Protein AF-A0AAE1HGV7-F1 (afdb_monomer_lite)

Organism: NCBI:txid407009

Secondary structure (DSSP, 8-state):
---------------------------------------EEETTEEE-TT-EEEE-TTS--EEEEEEETTEEEEEEPPP-PPPTTEEEEPPPTTSPTTTTS-EEEE------TT----------PPPP-----------------------SS-------------------------PPPPP-

Sequence (184 aa):
MLVVVGALLAVGLAVNCASAAQIPAGSEKPQEPQEQPRGCTFRGQLYAAGERWATGPPNKCAKYICEGDDQIAALTCPWFVPAPGCRAIPGDENAVYPGCCPMRKCREPVPLQGHGQGLAAEASTAAPDAAPAARAAPVIRVTISDTTTDATTDTTTTTTTTNVGEDEDSSETVFTSTMTPPPI

InterPro domains:
  IPR029277 Single domain Von Willebrand factor type C domain [PF15430] (40-106)
  IPR029277 Single domain Von Willebrand factor type C domain [SM01318] (40-106)

Radius of gyration: 31.77 Å; chains: 1; bounding box: 75×68×90 Å

Foldseek 3Di:
DDDDDDDDDDDDDDPPPDDPDDDPPDPPDPPPPPPPFAFAQDPNDTGGAQDKDWDAPPDAQWIWHTNGPNWIWIGHADDDDADPQKDWDAADRPDTPPRRHIDIDHDDPPPPPDPDPDDDDDDDPDDDDDDPPPPDDDGDTDDDDDDDDDPDDDDDDDDDDDDDDDDDDDDDDDDDDDDDDDDD

Structure (mmCIF, N/CA/C/O backbone):
data_AF-A0AAE1HGV7-F1
#
_entry.id   AF-A0AAE1HGV7-F1
#
loop_
_atom_site.group_PDB
_atom_site.id
_atom_site.type_symbol
_atom_site.label_atom_id
_atom_site.label_alt_id
_atom_site.label_comp_id
_atom_site.label_asym_id
_atom_site.label_entity_id
_atom_site.label_seq_id
_atom_site.pdbx_PDB_ins_code
_atom_site.Cartn_x
_atom_site.Cartn_y
_atom_site.Cartn_z
_atom_site.occupancy
_atom_site.B_iso_or_equiv
_atom_site.auth_seq_id
_atom_site.auth_comp_id
_atom_site.auth_asym_id
_atom_site.auth_atom_id
_atom_site.pdbx_PDB_model_num
ATOM 1 N N . MET A 1 1 ? 14.077 37.529 26.495 1.00 51.56 1 MET A N 1
ATOM 2 C CA . MET A 1 1 ? 12.953 38.401 26.887 1.00 51.56 1 MET A CA 1
ATOM 3 C C . MET A 1 1 ? 12.122 37.646 27.900 1.00 51.56 1 MET A C 1
ATOM 5 O O . MET A 1 1 ? 11.599 36.589 27.586 1.00 51.56 1 MET A O 1
ATOM 9 N N . LEU A 1 2 ? 12.147 38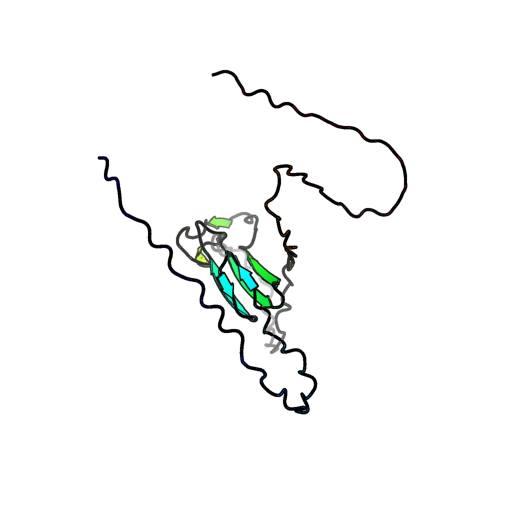.148 29.127 1.00 52.44 2 LEU A N 1
ATOM 10 C CA . LEU A 1 2 ? 11.513 37.607 30.319 1.00 52.44 2 LEU A CA 1
ATOM 11 C C . LEU A 1 2 ? 10.133 38.273 30.434 1.00 52.44 2 LEU A C 1
ATOM 13 O O . LEU A 1 2 ? 10.079 39.501 30.456 1.00 52.44 2 LEU A O 1
ATOM 17 N N . VAL A 1 3 ? 9.045 37.507 30.506 1.00 56.06 3 VAL A N 1
ATOM 18 C CA . VAL A 1 3 ? 7.760 38.013 31.012 1.00 56.06 3 VAL A CA 1
ATOM 19 C C . VAL A 1 3 ? 7.266 37.020 32.051 1.00 56.06 3 VAL A C 1
ATOM 21 O O . VAL A 1 3 ? 7.053 35.844 31.772 1.00 56.06 3 VAL A O 1
ATOM 24 N N . VAL A 1 4 ? 7.199 37.522 33.275 1.00 53.47 4 VAL A N 1
ATOM 25 C CA . VAL A 1 4 ? 6.834 36.846 34.514 1.00 53.47 4 VAL A CA 1
ATOM 26 C C . VAL A 1 4 ? 5.398 37.265 34.867 1.00 53.47 4 VAL A C 1
ATOM 28 O O . VAL A 1 4 ? 4.985 38.368 34.522 1.00 53.47 4 VAL A O 1
ATOM 31 N N . VAL A 1 5 ? 4.737 36.438 35.683 1.00 49.12 5 VAL A N 1
ATOM 32 C CA . VAL A 1 5 ? 3.651 36.772 36.631 1.00 49.12 5 VAL A CA 1
ATOM 33 C C . VAL A 1 5 ? 2.214 36.683 36.102 1.00 49.12 5 VAL A C 1
ATOM 35 O O . VAL A 1 5 ? 1.823 37.390 35.182 1.00 49.12 5 VAL A O 1
ATOM 38 N N . GLY A 1 6 ? 1.388 35.917 36.828 1.00 47.00 6 GLY A N 1
ATOM 39 C CA . GLY A 1 6 ? -0.050 36.183 36.956 1.00 47.00 6 GLY A CA 1
ATOM 40 C C . GLY A 1 6 ? -0.883 34.934 37.239 1.00 47.00 6 GLY A C 1
ATOM 41 O O . GLY A 1 6 ? -1.388 34.327 36.311 1.00 47.00 6 GLY A O 1
ATOM 42 N N . ALA A 1 7 ? -0.925 34.470 38.492 1.00 55.97 7 ALA A N 1
ATOM 43 C CA . ALA A 1 7 ? -2.105 34.581 39.375 1.00 55.97 7 ALA A CA 1
ATOM 44 C C . ALA A 1 7 ? -3.134 33.435 39.178 1.00 55.97 7 ALA A C 1
ATOM 46 O O . ALA A 1 7 ? -3.842 33.385 38.184 1.00 55.97 7 ALA A O 1
ATOM 47 N N . LEU A 1 8 ? -3.124 32.381 40.007 1.00 57.44 8 LEU A N 1
ATOM 48 C CA . LEU A 1 8 ? -3.878 32.265 41.274 1.00 57.44 8 LEU A CA 1
ATOM 49 C C . LEU A 1 8 ? -5.371 32.610 41.124 1.00 57.44 8 LEU A C 1
ATOM 51 O O . LEU A 1 8 ? -5.733 33.779 41.184 1.00 57.44 8 LEU A O 1
ATOM 55 N N . LEU A 1 9 ? -6.226 31.584 41.031 1.00 55.31 9 LEU A N 1
ATOM 56 C CA . LEU A 1 9 ? -7.583 31.609 41.590 1.00 55.31 9 LEU A CA 1
ATOM 57 C C . LEU A 1 9 ? -8.072 30.180 41.857 1.00 55.31 9 LEU A C 1
ATOM 59 O O . LEU A 1 9 ? -8.518 29.452 40.976 1.00 55.31 9 LEU A O 1
ATOM 63 N N . ALA A 1 10 ? -7.939 29.801 43.125 1.00 61.47 10 ALA A N 1
ATOM 64 C CA . ALA A 1 10 ? -8.593 28.672 43.754 1.00 61.47 10 ALA A CA 1
ATOM 65 C C . ALA A 1 10 ? -9.961 29.131 44.275 1.00 61.47 10 ALA A C 1
ATOM 67 O O . ALA A 1 10 ? -9.988 29.876 45.245 1.00 61.47 10 ALA A O 1
ATOM 68 N N . VAL A 1 11 ? -11.068 28.706 43.661 1.00 53.94 11 VAL A N 1
ATOM 69 C CA . VAL A 1 11 ? -12.447 28.739 44.203 1.00 53.94 11 VAL A CA 1
ATOM 70 C C . VAL A 1 11 ? -13.262 27.775 43.321 1.00 53.94 11 VAL A C 1
ATOM 72 O O . VAL A 1 11 ? -13.203 27.896 42.108 1.00 53.94 11 VAL A O 1
ATOM 75 N N . GLY A 1 12 ? -14.025 26.788 43.774 1.00 50.47 12 GLY A N 1
ATOM 76 C CA . GLY A 1 12 ? -14.363 26.329 45.105 1.00 50.47 12 GLY A CA 1
ATOM 77 C C . GLY A 1 12 ? -15.153 25.022 44.970 1.00 50.47 12 GLY A C 1
ATOM 78 O O . GLY A 1 12 ? -15.853 24.791 43.983 1.00 50.47 12 GLY A O 1
ATOM 79 N N . LEU A 1 13 ? -15.004 24.158 45.970 1.00 56.19 13 LEU A N 1
ATOM 80 C CA . LEU A 1 13 ? -15.830 22.978 46.179 1.00 56.19 13 LEU A CA 1
ATOM 81 C C . LEU A 1 13 ? -17.279 23.404 46.451 1.00 56.19 13 LEU A C 1
ATOM 83 O O . LEU A 1 13 ? -17.560 24.011 47.481 1.00 56.19 13 LEU A O 1
ATOM 87 N N . ALA A 1 14 ? -18.200 23.016 45.575 1.00 49.94 14 ALA A N 1
ATOM 88 C CA . ALA A 1 14 ? -19.611 22.885 45.914 1.00 49.94 14 ALA A CA 1
ATOM 89 C C . ALA A 1 14 ? -20.054 21.471 45.531 1.00 49.94 14 ALA A C 1
ATOM 91 O O . ALA A 1 14 ? -20.612 21.219 44.465 1.00 49.94 14 ALA A O 1
ATOM 92 N N . VAL A 1 15 ? -19.735 20.530 46.420 1.00 51.69 15 VAL A N 1
ATOM 93 C CA . VAL A 1 15 ? -20.293 19.178 46.429 1.00 51.69 15 VAL A CA 1
ATOM 94 C C . VAL A 1 15 ? -21.768 19.314 46.799 1.00 51.69 15 VAL A C 1
ATOM 96 O O . VAL A 1 15 ? -22.118 19.409 47.973 1.00 51.69 15 VAL A O 1
ATOM 99 N N . ASN A 1 16 ? -22.636 19.382 45.791 1.00 53.00 16 ASN A N 1
ATOM 100 C CA . ASN A 1 16 ? -24.081 19.392 45.987 1.00 53.00 16 ASN A CA 1
ATOM 101 C C . ASN A 1 16 ? -24.583 17.939 46.027 1.00 53.00 16 ASN A C 1
ATOM 103 O O . ASN A 1 16 ? -25.077 17.394 45.042 1.00 53.00 16 ASN A O 1
ATOM 107 N N . CYS A 1 17 ? -24.388 17.286 47.174 1.00 53.44 17 CYS A N 1
ATOM 108 C CA . CYS A 1 17 ? -24.962 15.977 47.478 1.00 53.44 17 CYS A CA 1
ATOM 109 C C . CYS A 1 17 ? -26.399 16.149 47.983 1.00 53.44 17 CYS A C 1
ATOM 111 O O . CYS A 1 17 ? -26.599 16.293 49.183 1.00 53.44 17 CYS A O 1
ATOM 113 N N . ALA A 1 18 ? -27.393 16.118 47.095 1.00 53.28 18 ALA A N 1
ATOM 114 C CA . ALA A 1 18 ? -28.773 15.775 47.457 1.00 53.28 18 ALA A CA 1
ATOM 115 C C . ALA A 1 18 ? -29.634 15.602 46.202 1.00 53.28 18 ALA A C 1
ATOM 117 O O . ALA A 1 18 ? -30.328 16.515 45.761 1.00 53.28 18 ALA A O 1
ATOM 118 N N . SER A 1 19 ? -29.626 14.409 45.622 1.00 55.09 19 SER A N 1
ATOM 119 C CA . SER A 1 19 ? -30.747 13.950 44.803 1.00 55.09 19 SER A CA 1
ATOM 120 C C . SER A 1 19 ? -30.870 12.448 44.981 1.00 55.09 19 SER A C 1
ATOM 122 O O . SER A 1 19 ? -30.287 11.658 44.247 1.00 55.09 19 SER A O 1
ATOM 124 N N . ALA A 1 20 ? -31.625 12.067 46.012 1.00 55.06 20 ALA A N 1
ATOM 125 C CA . ALA A 1 20 ? -32.224 10.747 46.122 1.00 55.06 20 ALA A CA 1
ATOM 126 C C . ALA A 1 20 ? -33.301 10.633 45.031 1.00 55.06 20 ALA A C 1
ATOM 128 O O . ALA A 1 20 ? -34.490 10.827 45.278 1.00 55.06 20 ALA A O 1
ATOM 129 N N . ALA A 1 21 ? -32.861 10.414 43.793 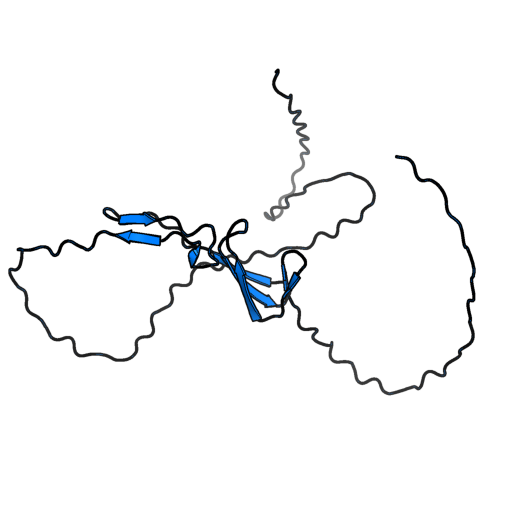1.00 57.00 21 ALA A N 1
ATOM 130 C CA . ALA A 1 21 ? -33.743 10.100 42.687 1.00 57.00 21 ALA A CA 1
ATOM 131 C C . ALA A 1 21 ? -34.172 8.638 42.831 1.00 57.00 21 ALA A C 1
ATOM 133 O O . ALA A 1 21 ? -33.355 7.719 42.850 1.00 57.00 21 ALA A O 1
ATOM 134 N N . GLN A 1 22 ? -35.477 8.457 42.990 1.00 56.78 22 GLN A N 1
ATOM 135 C CA . GLN A 1 22 ? -36.160 7.174 42.963 1.00 56.78 22 GLN A CA 1
ATOM 136 C C . GLN A 1 22 ? -35.778 6.453 41.668 1.00 56.78 22 GLN A C 1
ATOM 138 O O . GLN A 1 22 ? -36.028 6.978 40.588 1.00 56.78 22 GLN A O 1
ATOM 143 N N . ILE A 1 23 ? -35.154 5.280 41.780 1.00 55.81 23 ILE A N 1
ATOM 144 C CA . ILE A 1 23 ? -34.863 4.414 40.637 1.00 55.81 23 ILE A CA 1
ATOM 145 C C . ILE A 1 23 ? -36.206 3.793 40.234 1.00 55.81 23 ILE A C 1
ATOM 147 O O . ILE A 1 23 ? -36.733 2.978 40.999 1.00 55.81 23 ILE A O 1
ATOM 151 N N . PRO A 1 24 ? -36.825 4.180 39.102 1.00 62.38 24 PRO A N 1
ATOM 152 C CA . PRO A 1 24 ? -37.975 3.443 38.616 1.00 62.38 24 PRO A CA 1
ATOM 153 C C . PRO A 1 24 ? -37.489 2.032 38.290 1.00 62.38 24 PRO A C 1
ATOM 155 O O . PRO A 1 24 ? -36.528 1.862 37.543 1.00 62.38 24 PRO A O 1
ATOM 158 N N . ALA A 1 25 ? -38.149 1.023 38.859 1.00 63.78 25 ALA A N 1
ATOM 159 C CA . ALA A 1 25 ? -38.014 -0.372 38.455 1.00 63.78 25 ALA A CA 1
ATOM 160 C C . ALA A 1 25 ? -38.599 -0.524 37.039 1.00 63.78 25 ALA A C 1
ATOM 162 O O . ALA A 1 25 ? -39.700 -1.031 36.835 1.00 63.78 25 ALA A O 1
ATOM 163 N N . GLY A 1 26 ? -37.902 0.053 36.064 1.00 58.12 26 GLY A N 1
ATOM 164 C CA . GLY A 1 26 ? -38.194 -0.053 34.653 1.00 58.12 26 GLY A CA 1
ATOM 165 C C . GLY A 1 26 ? -37.566 -1.335 34.147 1.00 58.12 26 GLY A C 1
ATOM 166 O O . GLY A 1 26 ? -36.381 -1.566 34.342 1.00 58.12 26 GLY A O 1
ATOM 167 N N . SER A 1 27 ? -38.386 -2.166 33.519 1.00 60.62 27 SER A N 1
ATOM 168 C CA . SER A 1 27 ? -37.989 -3.366 32.796 1.00 60.62 27 SER A CA 1
ATOM 169 C C . SER A 1 27 ? -36.961 -3.023 31.712 1.00 60.62 27 SER A C 1
ATOM 171 O O . SER A 1 27 ? -37.321 -2.782 30.559 1.00 60.62 27 SER A O 1
ATOM 173 N N . GLU A 1 28 ? -35.682 -2.967 32.074 1.00 59.50 28 GLU A N 1
ATOM 174 C CA . GLU A 1 28 ? -34.588 -2.894 31.116 1.00 59.50 28 GLU A CA 1
ATOM 175 C C . GLU A 1 28 ? -34.555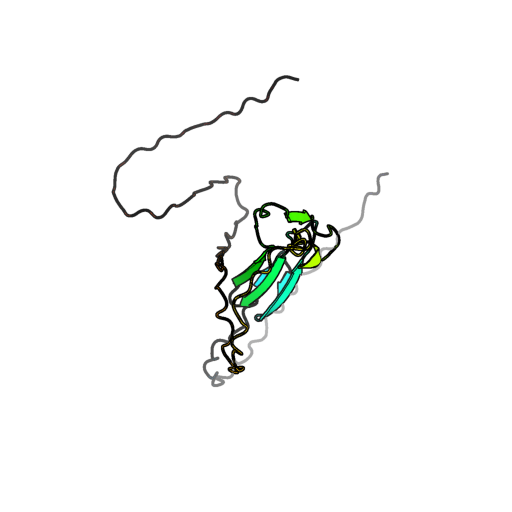 -4.230 30.378 1.00 59.50 28 GLU A C 1
ATOM 177 O O . GLU A 1 28 ? -34.116 -5.261 30.889 1.00 59.50 28 GLU A O 1
ATOM 182 N N . LYS A 1 29 ? -35.118 -4.223 29.165 1.00 66.94 29 LYS A N 1
ATOM 183 C CA . LYS A 1 29 ? -34.900 -5.277 28.176 1.00 66.94 29 LYS A CA 1
ATOM 184 C C . LYS A 1 29 ? -33.386 -5.522 28.134 1.00 66.94 29 LYS A C 1
ATOM 186 O O . LYS A 1 29 ? -32.673 -4.523 28.018 1.00 66.94 29 LYS A O 1
ATOM 191 N N . PRO A 1 30 ? -32.900 -6.778 28.221 1.00 73.56 30 PRO A N 1
ATOM 192 C CA . PRO A 1 30 ? -31.484 -7.079 28.059 1.00 73.56 30 PRO A CA 1
ATOM 193 C C . PRO A 1 30 ? -30.984 -6.315 26.842 1.00 73.56 30 PRO A C 1
ATOM 195 O O . PRO A 1 30 ? -31.489 -6.525 25.737 1.00 73.56 30 PRO A O 1
ATOM 198 N N . GLN A 1 31 ? -30.109 -5.336 27.069 1.00 56.00 31 GLN A N 1
ATOM 199 C CA . GLN A 1 31 ? -29.471 -4.627 25.980 1.00 56.00 31 GLN A CA 1
ATOM 200 C C . GLN A 1 31 ? -28.687 -5.697 25.233 1.00 56.00 31 GLN A C 1
ATOM 202 O O . GLN A 1 31 ? -27.693 -6.211 25.745 1.00 56.00 31 GLN A O 1
ATOM 207 N N . GLU A 1 32 ? -29.199 -6.085 24.063 1.00 67.12 32 GLU A N 1
ATOM 208 C CA . GLU A 1 32 ? -28.418 -6.787 23.056 1.00 67.12 32 GLU A CA 1
ATOM 209 C C . GLU A 1 32 ? -27.110 -5.999 22.967 1.00 67.12 32 GLU A C 1
ATOM 211 O O . GLU A 1 32 ? -27.200 -4.778 22.771 1.00 67.12 32 GLU A O 1
ATOM 216 N N . PRO A 1 33 ? -25.952 -6.616 23.291 1.00 72.31 33 PRO A N 1
ATOM 217 C CA . PRO A 1 33 ? -24.683 -5.914 23.385 1.00 72.31 33 PRO A CA 1
ATOM 218 C C . PRO A 1 33 ? -24.575 -5.032 22.159 1.00 72.31 33 PRO A C 1
ATOM 220 O O . PRO A 1 33 ? -24.563 -5.555 21.050 1.00 72.31 33 PRO A O 1
ATOM 223 N N . GLN A 1 34 ? -24.647 -3.712 22.359 1.00 56.25 34 GLN A N 1
ATOM 224 C CA . GLN A 1 34 ? -24.615 -2.764 21.258 1.00 56.25 34 GLN A CA 1
ATOM 225 C C . GLN A 1 34 ? -23.327 -3.077 20.518 1.00 56.25 34 GLN A C 1
ATOM 227 O O . GLN A 1 34 ? -22.240 -2.850 21.055 1.00 56.25 34 GLN A O 1
ATOM 232 N N . GLU A 1 35 ? -23.475 -3.702 19.353 1.00 65.00 35 GLU A N 1
ATOM 233 C CA . GLU A 1 35 ? -22.406 -4.088 18.453 1.00 65.00 35 GLU A CA 1
ATOM 234 C C . GLU A 1 35 ? -21.846 -2.771 17.933 1.00 65.00 35 GLU A C 1
ATOM 236 O O . GLU A 1 35 ? -22.231 -2.270 16.880 1.00 65.00 35 GLU A O 1
ATOM 241 N N . GLN A 1 36 ? -21.050 -2.105 18.775 1.00 62.81 36 GLN A N 1
ATOM 242 C CA . GLN A 1 36 ? -20.346 -0.896 18.405 1.00 62.81 36 GLN A CA 1
ATOM 243 C C . GLN A 1 36 ? -19.556 -1.298 17.170 1.00 62.81 36 GLN A C 1
ATOM 245 O O . GLN A 1 36 ? -18.763 -2.236 17.275 1.00 62.81 36 GLN A O 1
ATOM 250 N N . PRO A 1 37 ? -19.815 -0.685 16.003 1.00 62.16 37 PRO A N 1
ATOM 251 C CA . PRO A 1 37 ? -19.128 -1.060 14.784 1.00 62.16 37 PRO A CA 1
ATOM 252 C C . PRO A 1 37 ? -17.644 -0.837 15.039 1.00 62.16 37 PRO A C 1
ATOM 254 O O . PRO A 1 37 ? -17.185 0.299 15.168 1.00 62.16 37 PRO A O 1
ATOM 257 N N . ARG A 1 38 ? -16.918 -1.940 15.216 1.00 86.12 38 ARG A N 1
ATOM 258 C CA . ARG A 1 38 ? -15.510 -1.914 15.587 1.00 86.12 38 ARG A CA 1
ATOM 259 C C . ARG A 1 38 ? -14.759 -1.385 14.379 1.00 86.12 38 ARG A C 1
ATOM 261 O O . ARG A 1 38 ? -14.675 -2.062 13.360 1.00 86.12 38 ARG A O 1
ATOM 268 N N . GLY A 1 39 ? -14.336 -0.128 14.462 1.00 93.81 39 GLY A N 1
ATOM 269 C CA . GLY A 1 39 ? -13.504 0.500 13.446 1.00 93.81 39 GLY A CA 1
ATOM 270 C C . GLY A 1 39 ? -12.083 -0.053 13.474 1.00 93.81 39 GLY A C 1
ATOM 271 O O . GLY A 1 39 ? -11.793 -1.040 14.145 1.00 93.81 39 GLY A O 1
ATOM 272 N N . CYS A 1 40 ? -11.196 0.607 12.741 1.00 96.38 40 CYS A N 1
ATOM 273 C CA . CYS A 1 40 ? -9.768 0.343 12.799 1.00 96.38 40 CYS A CA 1
ATOM 274 C C . CYS A 1 40 ? -9.026 1.631 13.113 1.00 96.38 40 CYS A C 1
ATOM 276 O O . CYS A 1 40 ? -9.258 2.657 12.466 1.00 96.38 40 CYS A O 1
ATOM 278 N N . THR A 1 41 ? -8.091 1.572 14.054 1.00 95.94 41 THR A N 1
ATOM 279 C CA . THR A 1 41 ? -7.218 2.711 14.346 1.00 95.94 41 THR A CA 1
ATOM 280 C C . THR A 1 41 ? -5.940 2.629 13.514 1.00 95.94 41 THR A C 1
ATOM 282 O O . THR A 1 41 ? -5.104 1.750 13.706 1.00 95.94 41 THR A O 1
ATOM 285 N N . PHE A 1 42 ? -5.739 3.572 12.592 1.00 95.25 42 PHE A N 1
ATOM 286 C CA . PHE A 1 42 ? -4.512 3.675 11.800 1.00 95.25 42 PHE A CA 1
ATOM 287 C C . PHE A 1 42 ? -3.875 5.047 11.995 1.00 95.25 42 PHE A C 1
ATOM 289 O O . PHE A 1 42 ? -4.425 6.074 11.601 1.00 95.25 42 PHE A O 1
ATOM 296 N N . ARG A 1 43 ? -2.684 5.070 12.611 1.00 93.31 43 ARG A N 1
ATOM 297 C CA . ARG A 1 43 ? -1.919 6.301 12.899 1.00 93.31 43 ARG A CA 1
ATOM 298 C C . ARG A 1 43 ? -2.717 7.357 13.680 1.00 93.31 43 ARG A C 1
ATOM 300 O O . ARG A 1 43 ? -2.621 8.548 13.397 1.00 93.31 43 ARG A O 1
ATOM 307 N N . GLY A 1 44 ? -3.511 6.908 14.650 1.00 94.00 44 GLY A N 1
ATOM 308 C CA . GLY A 1 44 ? -4.348 7.778 15.480 1.00 94.00 44 GLY A CA 1
ATOM 309 C C . GLY A 1 44 ? -5.615 8.297 14.792 1.00 94.00 44 GLY A C 1
ATOM 310 O O . GLY A 1 44 ? -6.336 9.082 15.398 1.00 94.00 44 GLY A O 1
ATOM 311 N N . GLN A 1 45 ? -5.903 7.875 13.555 1.00 96.06 45 GLN A N 1
ATOM 312 C CA . GLN A 1 45 ? -7.191 8.114 12.903 1.00 96.06 45 GLN A CA 1
ATOM 313 C C . GLN A 1 45 ? -8.052 6.854 12.974 1.00 96.06 45 GLN A C 1
ATOM 315 O O . GLN A 1 45 ? -7.560 5.751 12.736 1.00 96.06 45 GLN A O 1
ATOM 320 N N . LEU A 1 46 ? -9.329 7.037 13.307 1.00 95.38 46 LEU A N 1
ATOM 321 C CA . LEU A 1 46 ? -10.321 5.970 13.343 1.00 95.38 46 LEU A CA 1
ATOM 322 C C . LEU A 1 46 ? -11.000 5.865 11.975 1.00 95.38 46 LEU A C 1
ATOM 324 O O . LEU A 1 46 ? -11.577 6.841 11.498 1.00 95.38 46 LEU A O 1
ATOM 328 N N . TYR A 1 47 ? -10.940 4.679 11.381 1.00 96.38 47 TYR A N 1
ATOM 329 C CA . TYR A 1 47 ? -11.589 4.334 10.119 1.00 96.38 47 TYR A CA 1
ATOM 330 C C . TYR A 1 47 ? -12.774 3.410 10.386 1.00 96.38 47 TYR A C 1
ATOM 332 O O . TYR A 1 47 ? -12.697 2.530 11.248 1.00 96.38 47 TYR A O 1
ATOM 340 N N . ALA A 1 48 ? -13.868 3.587 9.651 1.00 96.19 48 ALA A N 1
ATOM 341 C CA . ALA A 1 48 ? -15.029 2.712 9.777 1.00 96.19 48 ALA A CA 1
ATOM 342 C C . ALA A 1 48 ? -14.755 1.329 9.159 1.00 96.19 48 ALA A C 1
ATOM 344 O O . ALA A 1 48 ? -14.002 1.203 8.191 1.00 96.19 48 ALA A O 1
ATOM 345 N N . ALA A 1 49 ? -15.408 0.283 9.673 1.00 95.75 49 ALA A N 1
ATOM 346 C CA . ALA A 1 49 ? -15.366 -1.038 9.049 1.00 95.75 49 ALA A CA 1
ATOM 347 C C . ALA A 1 49 ? -15.843 -0.960 7.584 1.00 95.75 49 ALA A C 1
ATOM 349 O O . ALA A 1 49 ? -16.886 -0.382 7.274 1.00 95.75 49 ALA A O 1
ATOM 350 N N . GLY A 1 50 ? -15.052 -1.519 6.671 1.00 95.19 50 GLY A N 1
ATOM 351 C CA . GLY A 1 50 ? -15.242 -1.451 5.221 1.00 95.19 50 GLY A CA 1
ATOM 352 C C . GLY A 1 50 ? -14.623 -0.224 4.538 1.00 95.19 50 GLY A C 1
ATOM 353 O O . GLY A 1 50 ? -14.563 -0.193 3.303 1.00 95.19 50 GLY A O 1
ATOM 354 N N . GLU A 1 51 ? -14.139 0.768 5.291 1.00 97.50 51 GLU A N 1
ATOM 355 C CA . GLU A 1 51 ? -13.514 1.967 4.734 1.00 97.50 51 GLU A CA 1
ATOM 356 C C . GLU A 1 51 ? -12.187 1.643 4.035 1.00 97.50 51 GLU A C 1
ATOM 358 O O . GLU A 1 51 ? -11.440 0.745 4.435 1.00 97.50 51 GLU A O 1
ATOM 363 N N . ARG A 1 52 ? -11.900 2.367 2.946 1.00 98.00 52 ARG A N 1
ATOM 364 C CA . ARG A 1 52 ? -10.731 2.144 2.089 1.00 98.00 52 ARG A CA 1
ATOM 365 C C . ARG A 1 52 ? -9.982 3.446 1.876 1.00 98.00 52 ARG A C 1
ATOM 367 O O . ARG A 1 52 ? -10.580 4.427 1.444 1.00 98.00 52 ARG A O 1
ATOM 374 N N . TRP A 1 53 ? -8.668 3.423 2.060 1.00 97.94 53 TRP A N 1
ATOM 375 C CA . TRP A 1 53 ? -7.810 4.580 1.810 1.00 97.94 53 TRP A CA 1
ATOM 376 C C . TRP A 1 53 ? -6.525 4.171 1.092 1.00 97.94 53 TRP A C 1
ATOM 378 O O . TRP A 1 53 ? -6.136 3.005 1.078 1.00 97.94 53 TRP A O 1
ATOM 388 N N . ALA A 1 54 ? -5.876 5.129 0.437 1.00 97.88 54 ALA A N 1
ATOM 389 C CA . ALA A 1 54 ? -4.620 4.922 -0.271 1.00 97.88 54 ALA A CA 1
ATOM 390 C C . ALA A 1 54 ? -3.577 5.914 0.234 1.00 97.88 54 ALA A C 1
ATOM 392 O O . ALA A 1 54 ? -3.888 7.072 0.508 1.00 97.88 54 ALA A O 1
ATOM 393 N N . THR A 1 55 ? -2.336 5.459 0.338 1.00 97.50 55 THR A N 1
ATOM 394 C CA . THR A 1 55 ? -1.204 6.278 0.766 1.00 97.50 55 THR A CA 1
ATOM 395 C C . THR A 1 55 ? -0.115 6.278 -0.300 1.00 97.50 55 THR A C 1
ATOM 397 O O . THR A 1 55 ? 0.021 5.332 -1.080 1.00 97.50 55 THR A O 1
ATOM 400 N N . GLY A 1 56 ? 0.655 7.363 -0.333 1.00 95.62 56 GLY A N 1
ATOM 401 C CA . GLY A 1 56 ? 1.876 7.513 -1.121 1.00 95.62 56 GLY A CA 1
ATOM 402 C C . GLY A 1 56 ? 3.042 7.984 -0.244 1.00 95.62 56 GLY A C 1
ATOM 403 O O . GLY A 1 56 ? 2.860 8.139 0.972 1.00 95.62 56 GLY A O 1
ATOM 404 N N . PRO A 1 57 ? 4.229 8.209 -0.825 1.00 94.25 57 PRO A N 1
ATOM 405 C CA . PRO A 1 57 ? 5.383 8.731 -0.097 1.00 94.25 57 PRO A CA 1
ATOM 406 C C . PRO A 1 57 ? 5.080 10.093 0.563 1.00 94.25 57 PRO A C 1
ATOM 408 O O . PRO A 1 57 ? 4.225 10.833 0.078 1.00 94.25 57 PRO A O 1
ATOM 411 N N . PRO A 1 58 ? 5.699 10.420 1.716 1.00 91.25 58 PRO A N 1
ATOM 412 C CA . PRO A 1 58 ? 6.751 9.678 2.427 1.00 91.25 58 PRO A CA 1
ATOM 413 C C . PRO A 1 58 ? 6.252 8.428 3.175 1.00 91.25 58 PRO A C 1
ATOM 415 O O . PRO A 1 58 ? 7.030 7.727 3.820 1.00 91.25 58 PRO A O 1
ATOM 418 N N . ASN A 1 59 ? 4.954 8.131 3.115 1.00 91.62 59 ASN A N 1
ATOM 419 C CA . ASN A 1 59 ? 4.392 6.928 3.717 1.00 91.62 59 ASN A CA 1
ATOM 420 C C . ASN A 1 59 ? 4.576 5.710 2.799 1.00 91.62 59 ASN A C 1
ATOM 422 O O . ASN A 1 59 ? 5.008 5.816 1.652 1.00 91.62 59 ASN A O 1
ATOM 426 N N . LYS A 1 60 ? 4.244 4.516 3.301 1.00 93.69 60 LYS A N 1
ATOM 427 C CA . LYS A 1 60 ? 4.271 3.300 2.477 1.00 93.69 60 LYS A CA 1
ATOM 428 C C . LYS A 1 60 ? 3.273 3.453 1.320 1.00 93.69 60 LYS A C 1
ATOM 430 O O . LYS A 1 60 ? 2.127 3.822 1.555 1.00 93.69 60 LYS A O 1
ATOM 435 N N . CYS A 1 61 ? 3.695 3.163 0.089 1.00 97.50 61 CYS A N 1
ATOM 436 C CA . CYS A 1 61 ? 2.805 3.138 -1.072 1.00 97.50 61 CYS A CA 1
ATOM 437 C C . CYS A 1 61 ? 1.910 1.890 -1.007 1.00 97.50 61 CYS A C 1
ATOM 439 O O . CYS A 1 61 ? 2.358 0.777 -1.301 1.00 97.50 61 CYS A O 1
ATOM 441 N N . ALA A 1 62 ? 0.670 2.061 -0.555 1.00 97.81 62 ALA A N 1
ATOM 442 C CA . ALA A 1 62 ? -0.261 0.964 -0.327 1.00 97.81 62 ALA A CA 1
ATOM 443 C C . ALA A 1 62 ? -1.716 1.440 -0.381 1.00 97.81 62 ALA A C 1
ATOM 445 O O . ALA A 1 62 ? -2.015 2.627 -0.224 1.00 97.81 62 ALA A O 1
ATOM 446 N N . LYS A 1 63 ? -2.623 0.487 -0.575 1.00 98.12 63 LYS A N 1
ATOM 447 C CA . LYS A 1 63 ? -4.060 0.659 -0.375 1.00 98.12 63 LYS A CA 1
ATOM 448 C C . LYS A 1 63 ? -4.490 -0.151 0.836 1.00 98.12 63 LYS A C 1
ATOM 450 O O . LYS A 1 63 ? -4.219 -1.344 0.895 1.00 98.12 63 LYS A O 1
ATOM 455 N N . TYR A 1 64 ? -5.174 0.485 1.765 1.00 98.00 64 TYR A N 1
ATOM 456 C CA . TYR A 1 64 ? -5.644 -0.119 2.998 1.00 98.00 64 TYR A CA 1
ATOM 457 C C . TYR A 1 64 ? -7.161 -0.288 2.985 1.00 98.00 64 TYR A C 1
ATOM 459 O O . TYR A 1 64 ? -7.879 0.448 2.296 1.00 98.00 64 TYR A O 1
ATOM 467 N N . ILE A 1 65 ? -7.630 -1.280 3.733 1.00 98.00 65 ILE A N 1
ATOM 468 C CA . ILE A 1 65 ? -9.040 -1.575 3.967 1.00 98.00 65 ILE A CA 1
ATOM 469 C C . ILE A 1 65 ? -9.185 -1.907 5.452 1.00 98.00 65 ILE A C 1
ATOM 471 O O . ILE A 1 65 ? -8.471 -2.778 5.947 1.00 98.00 65 ILE A O 1
ATOM 475 N N . CYS A 1 66 ? -10.090 -1.228 6.152 1.00 97.81 66 CYS A N 1
ATOM 476 C CA . CYS A 1 66 ? -10.483 -1.632 7.498 1.00 97.81 66 CYS A CA 1
ATOM 477 C C . CYS A 1 66 ? -11.476 -2.793 7.379 1.00 97.81 66 CYS A C 1
ATOM 479 O O . CYS A 1 66 ? -12.544 -2.623 6.794 1.00 97.81 66 CYS A O 1
ATOM 481 N N . GLU A 1 67 ? -11.133 -3.976 7.879 1.00 96.12 67 GLU A N 1
ATOM 482 C CA . GLU A 1 67 ? -12.026 -5.147 7.865 1.00 96.12 67 GLU A CA 1
ATOM 483 C C . GLU A 1 67 ? -12.973 -5.170 9.079 1.00 96.12 67 GLU A C 1
ATOM 485 O O . GLU A 1 67 ? -13.914 -5.958 9.099 1.00 96.12 67 GLU A O 1
ATOM 490 N N . GLY A 1 68 ? -12.772 -4.256 10.034 1.00 92.94 68 GLY A N 1
ATOM 491 C CA . GLY A 1 68 ? -13.430 -4.242 11.339 1.00 92.94 68 GLY A CA 1
ATOM 492 C C . GLY A 1 68 ? -12.577 -4.935 12.401 1.00 92.94 68 GLY A C 1
ATOM 493 O O . GLY A 1 68 ? -11.522 -5.475 12.078 1.00 92.94 68 GLY A O 1
ATOM 494 N N . ASP A 1 69 ? -13.001 -4.897 13.665 1.00 90.56 69 ASP A N 1
ATOM 495 C CA . ASP A 1 69 ? -12.289 -5.557 14.779 1.00 90.56 69 ASP A CA 1
ATOM 496 C C . ASP A 1 69 ? -10.796 -5.175 14.865 1.00 90.56 69 ASP A C 1
ATOM 498 O O . ASP A 1 69 ? -9.941 -6.028 15.112 1.00 90.56 69 ASP A O 1
ATOM 502 N N . ASP A 1 70 ? -10.472 -3.907 14.580 1.00 92.81 70 ASP A N 1
ATOM 503 C CA . ASP A 1 70 ? -9.098 -3.393 14.489 1.00 92.81 70 ASP A CA 1
ATOM 504 C C . ASP A 1 70 ? -8.191 -4.128 13.471 1.00 92.81 70 ASP A C 1
ATOM 506 O O . ASP A 1 70 ? -6.967 -3.976 13.469 1.00 92.81 70 ASP A O 1
ATOM 510 N N . GLN A 1 71 ? -8.775 -4.882 12.534 1.00 95.38 71 GLN A N 1
ATOM 511 C CA . GLN A 1 71 ? -8.062 -5.563 11.453 1.00 95.38 71 GLN A CA 1
ATOM 512 C C . GLN A 1 71 ? -7.921 -4.661 10.227 1.00 95.38 71 GLN A C 1
ATOM 514 O O . GLN A 1 71 ? -8.900 -4.228 9.615 1.00 95.38 71 GLN A O 1
ATOM 519 N N . ILE A 1 72 ? -6.678 -4.427 9.809 1.00 97.31 72 ILE A N 1
ATOM 520 C CA . ILE A 1 72 ? -6.366 -3.638 8.615 1.00 97.31 72 ILE A CA 1
ATOM 521 C C . ILE A 1 72 ? -5.726 -4.542 7.564 1.00 97.31 72 ILE A C 1
ATOM 523 O O . ILE A 1 72 ? -4.604 -5.023 7.732 1.00 97.31 72 ILE A O 1
ATOM 527 N N . ALA A 1 73 ? -6.402 -4.703 6.429 1.00 97.25 73 ALA A N 1
ATOM 528 C CA . ALA A 1 73 ? -5.825 -5.328 5.249 1.00 97.25 73 ALA A CA 1
ATOM 529 C C . ALA A 1 73 ? -5.054 -4.288 4.424 1.00 97.25 73 ALA A C 1
ATOM 531 O O . ALA A 1 73 ? -5.544 -3.187 4.166 1.00 97.25 73 ALA A O 1
ATOM 532 N N . ALA A 1 74 ? -3.849 -4.641 3.975 1.00 97.31 74 ALA A N 1
ATOM 533 C CA . ALA A 1 74 ? -2.992 -3.768 3.179 1.00 97.31 74 ALA A CA 1
ATOM 534 C C . ALA A 1 74 ? -2.606 -4.429 1.851 1.00 97.31 74 ALA A C 1
ATOM 536 O O . ALA A 1 74 ? -2.046 -5.523 1.817 1.00 97.31 74 ALA A O 1
ATOM 537 N N . LEU A 1 75 ? -2.854 -3.726 0.751 1.00 97.88 75 LEU A N 1
ATOM 538 C CA . LEU A 1 75 ? -2.403 -4.077 -0.587 1.00 97.88 75 LEU A CA 1
ATOM 539 C C . LEU A 1 75 ? -1.197 -3.207 -0.948 1.00 97.88 75 LEU A C 1
ATOM 541 O O . LEU A 1 75 ? -1.327 -2.007 -1.195 1.00 97.88 75 LEU A O 1
ATOM 545 N N . THR A 1 76 ? -0.017 -3.815 -0.960 1.00 97.56 76 THR A N 1
ATOM 546 C CA . THR A 1 76 ? 1.248 -3.150 -1.286 1.00 97.56 76 THR A CA 1
ATOM 547 C C . THR A 1 76 ? 1.563 -3.241 -2.779 1.00 97.56 76 THR A C 1
ATOM 549 O O . THR A 1 76 ? 0.908 -3.954 -3.545 1.00 97.56 76 THR A O 1
ATOM 552 N N . CYS A 1 77 ? 2.561 -2.477 -3.225 1.00 97.38 77 CYS A N 1
ATOM 553 C CA . CYS A 1 77 ? 3.048 -2.578 -4.595 1.00 97.38 77 CYS A CA 1
ATOM 554 C C . CYS A 1 77 ? 3.582 -3.984 -4.911 1.00 97.38 77 CYS A C 1
ATOM 556 O O . CYS A 1 77 ? 4.235 -4.596 -4.062 1.00 97.38 77 CYS A O 1
ATOM 558 N N . PRO A 1 78 ? 3.368 -4.488 -6.139 1.00 95.19 78 PRO A N 1
ATOM 559 C CA . PRO A 1 78 ? 3.888 -5.786 -6.535 1.00 95.19 78 PRO A CA 1
ATOM 560 C C . PRO A 1 78 ? 5.419 -5.772 -6.545 1.00 95.19 78 PRO A C 1
ATOM 562 O O . PRO A 1 78 ? 6.042 -4.896 -7.146 1.00 95.19 78 PRO A O 1
ATOM 565 N N . TRP A 1 79 ? 6.022 -6.787 -5.930 1.00 94.25 79 TRP A N 1
ATOM 566 C CA . TRP A 1 79 ? 7.442 -7.070 -6.095 1.00 94.25 79 TRP A CA 1
ATOM 567 C C . TRP A 1 79 ? 7.648 -7.921 -7.348 1.00 94.25 79 TRP A C 1
ATOM 569 O O . TRP A 1 79 ? 7.017 -8.967 -7.505 1.00 94.25 79 TRP A O 1
ATOM 579 N N . PHE A 1 80 ? 8.522 -7.487 -8.253 1.00 94.62 80 PHE A N 1
ATOM 580 C CA . PHE A 1 80 ? 8.829 -8.241 -9.464 1.00 94.62 80 PHE A CA 1
ATOM 581 C C . PHE A 1 80 ? 10.290 -8.081 -9.876 1.00 94.62 80 PHE A C 1
ATOM 583 O O . PHE A 1 80 ? 10.886 -7.016 -9.732 1.00 94.62 80 PHE A O 1
ATOM 590 N N . VAL A 1 81 ? 10.838 -9.140 -10.470 1.00 95.69 81 VAL A N 1
ATOM 591 C CA . VAL A 1 81 ? 12.111 -9.098 -11.195 1.00 95.69 81 VAL A CA 1
ATOM 592 C C . VAL A 1 81 ? 11.794 -8.902 -12.683 1.00 95.69 81 VAL A C 1
ATOM 594 O O . VAL A 1 81 ? 11.010 -9.680 -13.239 1.00 95.69 81 VAL A O 1
ATOM 597 N N . PRO A 1 82 ? 12.320 -7.859 -13.352 1.00 93.56 82 PRO A N 1
ATOM 598 C CA . PRO A 1 82 ? 12.088 -7.661 -14.779 1.00 93.56 82 PRO A CA 1
ATOM 599 C C . PRO A 1 82 ? 12.599 -8.852 -15.600 1.00 93.56 82 PRO A C 1
ATOM 601 O O . PRO A 1 82 ? 13.729 -9.294 -15.428 1.00 93.56 82 PRO A O 1
ATOM 604 N N . ALA A 1 83 ? 11.769 -9.352 -16.518 1.00 92.00 83 ALA A N 1
ATOM 605 C CA . ALA A 1 83 ? 12.190 -10.347 -17.501 1.00 92.00 83 ALA A CA 1
ATOM 606 C C . ALA A 1 83 ? 13.218 -9.747 -18.489 1.00 92.00 83 ALA A C 1
ATOM 608 O O . ALA A 1 83 ? 13.264 -8.519 -18.641 1.00 92.00 83 ALA A O 1
ATOM 609 N N . PRO A 1 84 ? 14.011 -10.571 -19.203 1.00 93.19 84 PRO A N 1
ATOM 610 C CA . PRO A 1 84 ? 14.933 -10.085 -20.230 1.00 93.19 84 PRO A CA 1
ATOM 611 C C . PRO A 1 84 ? 14.234 -9.182 -21.258 1.00 93.19 84 PRO A C 1
ATOM 613 O O . PRO A 1 84 ? 13.151 -9.498 -21.744 1.00 93.19 84 PRO A O 1
ATOM 616 N N . GLY A 1 85 ? 14.837 -8.032 -21.575 1.00 91.94 85 GLY A N 1
ATOM 617 C CA . GLY A 1 85 ? 14.242 -7.030 -22.475 1.00 91.94 85 GLY A CA 1
ATOM 618 C C . GLY A 1 85 ? 13.198 -6.108 -21.825 1.00 91.94 85 GLY A C 1
ATOM 619 O O . GLY A 1 85 ? 12.720 -5.170 -22.473 1.00 91.94 85 GLY A O 1
ATOM 620 N N . CYS A 1 86 ? 12.883 -6.315 -20.545 1.00 96.50 86 CYS A N 1
ATOM 621 C CA . CYS A 1 86 ? 12.076 -5.412 -19.733 1.00 96.50 86 CYS A CA 1
ATOM 622 C C . CYS A 1 86 ? 12.937 -4.662 -18.714 1.00 96.50 86 CYS A C 1
ATOM 624 O O . CYS A 1 86 ? 13.968 -5.149 -18.260 1.00 96.50 86 CYS A O 1
ATOM 626 N N . ARG A 1 87 ? 12.482 -3.472 -18.319 1.00 96.31 87 ARG A N 1
ATOM 627 C CA . ARG A 1 87 ? 13.061 -2.702 -17.212 1.00 96.31 87 ARG A CA 1
ATOM 628 C C . ARG A 1 87 ? 11.993 -2.350 -16.187 1.00 96.31 87 ARG A C 1
ATOM 630 O O . ARG A 1 87 ? 10.827 -2.171 -16.548 1.00 96.31 87 ARG A O 1
ATOM 637 N N . ALA A 1 88 ? 12.395 -2.249 -14.925 1.00 96.56 88 ALA A N 1
ATOM 638 C CA . ALA A 1 88 ? 11.577 -1.615 -13.902 1.00 96.56 88 ALA A CA 1
ATOM 639 C C . ALA A 1 88 ? 11.646 -0.095 -14.091 1.00 96.56 88 ALA A C 1
ATOM 641 O O . ALA A 1 88 ? 12.721 0.461 -14.315 1.00 96.56 88 ALA A O 1
ATOM 642 N N . ILE A 1 89 ? 10.496 0.558 -14.039 1.00 96.75 89 ILE A N 1
ATOM 643 C CA . ILE A 1 89 ? 10.366 2.008 -13.978 1.00 96.75 89 ILE A CA 1
ATOM 644 C C . ILE A 1 89 ? 9.897 2.330 -12.562 1.00 96.75 89 ILE A C 1
ATOM 646 O O . ILE A 1 89 ? 8.912 1.724 -12.130 1.00 96.75 89 ILE A O 1
ATOM 650 N N . PRO A 1 90 ? 10.593 3.216 -11.829 1.00 96.25 90 PRO A N 1
ATOM 651 C CA . PRO A 1 90 ? 10.128 3.647 -10.517 1.00 96.25 90 PRO A CA 1
ATOM 652 C C . PRO A 1 90 ? 8.751 4.315 -10.633 1.00 96.25 90 PRO A C 1
ATOM 654 O O . PRO A 1 90 ? 8.431 4.909 -11.663 1.00 96.25 90 PRO A O 1
ATOM 657 N N . GLY A 1 91 ? 7.929 4.175 -9.593 1.00 96.50 91 GLY A N 1
ATOM 658 C CA . GLY A 1 91 ? 6.661 4.899 -9.503 1.00 96.50 91 GLY A CA 1
ATOM 659 C C . GLY A 1 91 ? 6.879 6.394 -9.261 1.00 96.50 91 GLY A C 1
ATOM 660 O O . GLY A 1 91 ? 8.004 6.833 -9.021 1.00 96.50 91 GLY A O 1
ATOM 661 N N . ASP A 1 92 ? 5.800 7.171 -9.311 1.00 97.31 92 ASP A N 1
ATOM 662 C CA . ASP A 1 92 ? 5.844 8.594 -8.968 1.00 97.31 92 ASP A CA 1
ATOM 663 C C . ASP A 1 92 ? 5.873 8.773 -7.444 1.00 97.31 92 ASP A C 1
ATOM 665 O O . ASP A 1 92 ? 4.958 8.348 -6.734 1.00 97.31 92 ASP A O 1
ATOM 669 N N . GLU A 1 93 ? 6.923 9.419 -6.938 1.00 95.25 93 GLU A N 1
ATOM 670 C CA . GLU A 1 93 ? 7.128 9.639 -5.506 1.00 95.25 93 GLU A CA 1
ATOM 671 C C . GLU A 1 93 ? 6.093 10.587 -4.880 1.00 95.25 93 GLU A C 1
ATOM 673 O O . GLU A 1 93 ? 5.968 10.630 -3.661 1.00 95.25 93 GLU A O 1
ATOM 678 N N . ASN A 1 94 ? 5.315 11.311 -5.687 1.00 96.75 94 ASN A N 1
ATOM 679 C CA . ASN A 1 94 ? 4.273 12.222 -5.205 1.00 96.75 94 ASN A CA 1
ATOM 680 C C . ASN A 1 94 ? 2.854 11.678 -5.418 1.00 96.75 94 ASN A C 1
ATOM 682 O O . ASN A 1 94 ? 1.875 12.322 -5.035 1.00 96.75 94 ASN A O 1
ATOM 686 N N . ALA A 1 95 ? 2.720 10.500 -6.030 1.00 97.75 95 ALA A N 1
ATOM 687 C CA . ALA A 1 95 ? 1.426 9.896 -6.301 1.00 97.75 95 ALA A CA 1
ATOM 688 C C . ALA A 1 95 ? 0.959 8.992 -5.149 1.00 97.75 95 ALA A C 1
ATOM 690 O O . ALA A 1 95 ? 1.747 8.405 -4.410 1.00 97.75 95 ALA A O 1
ATOM 691 N N . VAL A 1 96 ? -0.358 8.828 -5.026 1.00 98.06 96 VAL A N 1
ATOM 692 C CA . VAL A 1 96 ? -0.972 7.809 -4.161 1.00 98.06 96 VAL A CA 1
ATOM 693 C C . VAL A 1 96 ? -1.009 6.455 -4.868 1.00 98.06 96 VAL A C 1
ATOM 695 O O . VAL A 1 96 ? -0.938 6.389 -6.097 1.00 98.06 96 VAL A O 1
ATOM 698 N N . TYR A 1 97 ? -1.149 5.360 -4.116 1.00 97.69 97 TYR A N 1
ATOM 699 C CA . TYR A 1 97 ? -1.333 4.030 -4.702 1.00 97.69 97 TYR A CA 1
ATOM 700 C C . TYR A 1 97 ? -2.485 4.029 -5.733 1.00 97.69 97 TYR A C 1
ATOM 702 O O . TYR A 1 97 ? -3.574 4.514 -5.417 1.00 97.69 97 TYR A O 1
ATOM 710 N N . PRO A 1 98 ? -2.301 3.458 -6.942 1.00 97.44 98 PRO A N 1
ATOM 711 C CA . PRO A 1 98 ? -1.148 2.674 -7.403 1.00 97.44 98 PRO A CA 1
ATOM 712 C C . PRO A 1 98 ? -0.051 3.483 -8.126 1.00 97.44 98 PRO A C 1
ATOM 714 O O . PRO A 1 98 ? 0.914 2.889 -8.595 1.00 97.44 98 PRO A O 1
ATOM 717 N N . GLY A 1 99 ? -0.173 4.808 -8.249 1.00 97.69 99 GLY A N 1
ATOM 718 C CA . GLY A 1 99 ? 0.756 5.648 -9.020 1.00 97.69 99 GLY A CA 1
ATOM 719 C C . GLY A 1 99 ? 2.187 5.684 -8.471 1.00 97.69 99 GLY A C 1
ATOM 720 O O . GLY A 1 99 ? 3.137 5.782 -9.243 1.00 97.69 99 GLY A O 1
ATOM 721 N N . CYS A 1 100 ? 2.355 5.515 -7.157 1.00 98.00 100 CYS A N 1
ATOM 722 C CA . CYS A 1 100 ? 3.673 5.385 -6.528 1.00 98.00 100 CYS A CA 1
ATOM 723 C C . CYS A 1 100 ? 4.306 3.992 -6.663 1.00 98.00 100 CYS A C 1
ATOM 725 O O . CYS A 1 100 ? 5.426 3.778 -6.195 1.00 98.00 100 CYS A O 1
ATOM 727 N N . CYS A 1 101 ? 3.631 3.027 -7.297 1.00 97.94 101 CYS A N 1
ATOM 728 C CA . CYS A 1 101 ? 4.188 1.693 -7.488 1.00 97.94 101 CYS A CA 1
ATOM 729 C C . CYS A 1 101 ? 5.117 1.613 -8.705 1.00 97.94 101 CYS A C 1
ATOM 731 O O . CYS A 1 101 ? 4.828 2.208 -9.744 1.00 97.94 101 CYS A O 1
ATOM 733 N N . PRO A 1 102 ? 6.203 0.818 -8.628 1.00 97.00 102 PRO A N 1
ATOM 734 C CA . PRO A 1 102 ? 7.042 0.560 -9.784 1.00 97.00 102 PRO A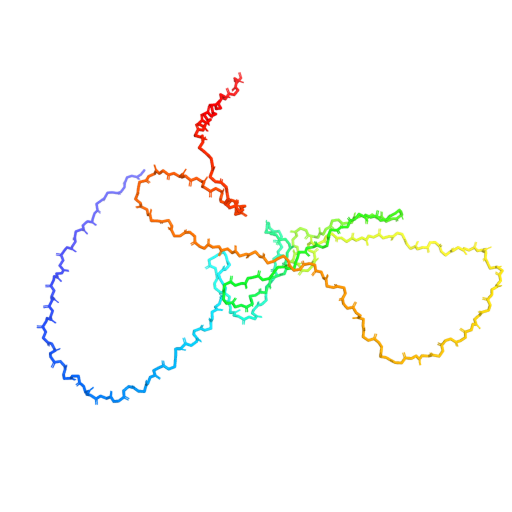 CA 1
ATOM 735 C C . PRO A 1 102 ? 6.267 -0.210 -10.857 1.00 97.00 102 PRO A C 1
ATOM 737 O O . PRO A 1 102 ? 5.472 -1.106 -10.566 1.00 97.00 102 PRO A O 1
ATOM 740 N N . MET A 1 103 ? 6.544 0.108 -12.118 1.00 96.56 103 MET A N 1
ATOM 741 C CA . MET A 1 103 ? 5.923 -0.528 -13.278 1.00 96.56 103 MET A CA 1
ATOM 742 C C . MET A 1 103 ? 6.962 -1.246 -14.131 1.00 96.56 103 MET A C 1
ATOM 744 O O . MET A 1 103 ? 8.098 -0.799 -14.285 1.00 96.56 103 MET A O 1
ATOM 748 N N . ARG A 1 104 ? 6.573 -2.362 -14.748 1.00 95.38 104 ARG A N 1
ATOM 749 C CA . ARG A 1 104 ? 7.419 -3.051 -15.726 1.00 95.38 104 ARG A CA 1
ATOM 750 C C . ARG A 1 104 ? 7.168 -2.475 -17.114 1.00 95.38 104 ARG A C 1
ATOM 752 O O . ARG A 1 104 ? 6.066 -2.606 -17.639 1.00 95.38 104 ARG A O 1
ATOM 759 N N . LYS A 1 105 ? 8.203 -1.921 -17.745 1.00 95.25 105 LYS A N 1
ATOM 760 C CA . LYS A 1 105 ? 8.164 -1.541 -19.163 1.00 95.25 105 LYS A CA 1
ATOM 761 C C . LYS A 1 105 ? 9.020 -2.497 -19.973 1.00 95.25 105 LYS A C 1
ATOM 763 O O . LYS A 1 105 ? 10.248 -2.482 -19.883 1.00 95.25 105 LYS A O 1
ATOM 768 N N . CYS A 1 106 ? 8.356 -3.329 -20.759 1.00 93.88 106 CYS A N 1
ATOM 769 C CA . CYS A 1 106 ? 8.999 -4.170 -21.756 1.00 93.88 106 CYS A CA 1
ATOM 770 C C . CYS A 1 106 ? 9.148 -3.391 -23.060 1.00 93.88 106 CYS A C 1
ATOM 772 O O . CYS A 1 106 ? 8.356 -2.488 -23.339 1.00 93.88 106 CYS A O 1
ATOM 774 N N . ARG A 1 107 ? 10.182 -3.701 -23.847 1.00 89.69 107 ARG A N 1
ATOM 775 C CA . ARG A 1 107 ? 10.153 -3.315 -25.261 1.00 89.69 107 ARG A CA 1
ATOM 776 C C . ARG A 1 107 ? 8.953 -4.016 -25.898 1.00 89.69 107 ARG A C 1
ATOM 778 O O . ARG A 1 107 ? 8.680 -5.164 -25.547 1.00 89.69 107 ARG A O 1
ATOM 785 N N . GLU A 1 108 ? 8.250 -3.315 -26.787 1.00 83.50 108 GLU A N 1
ATOM 786 C CA . GLU A 1 108 ? 7.305 -3.957 -27.703 1.00 83.50 108 GLU A CA 1
ATOM 787 C C . GLU A 1 108 ? 8.024 -5.183 -28.277 1.00 83.50 108 GLU A C 1
ATOM 789 O O . GLU A 1 108 ? 9.196 -5.040 -28.667 1.00 83.50 108 GLU A O 1
ATOM 794 N N . PRO A 1 109 ? 7.418 -6.383 -28.257 1.00 73.88 109 PRO A N 1
ATOM 795 C CA . PRO A 1 109 ? 8.009 -7.499 -28.968 1.00 73.88 109 PRO A CA 1
ATOM 796 C C . PRO A 1 109 ? 8.225 -7.010 -30.392 1.00 73.88 109 PRO A C 1
ATOM 798 O O . PRO A 1 109 ? 7.270 -6.631 -31.065 1.00 73.88 109 PRO A O 1
ATOM 801 N N . VAL A 1 110 ? 9.490 -6.933 -30.818 1.00 71.75 110 VAL A N 1
ATOM 802 C CA . VAL A 1 110 ? 9.791 -6.665 -32.219 1.00 71.75 110 VAL A CA 1
ATOM 803 C C . VAL A 1 110 ? 9.055 -7.779 -32.948 1.00 71.75 110 VAL A C 1
ATOM 805 O O . VAL A 1 110 ? 9.386 -8.942 -32.686 1.00 71.75 110 VAL A O 1
ATOM 808 N N . PRO A 1 111 ? 8.007 -7.479 -33.744 1.00 68.56 111 PRO A N 1
ATOM 809 C CA . PRO A 1 111 ? 7.327 -8.523 -34.481 1.00 68.56 111 PRO A CA 1
ATOM 810 C C . PRO A 1 111 ? 8.434 -9.229 -35.239 1.00 68.56 111 PRO A C 1
ATOM 812 O O . PRO A 1 111 ? 9.237 -8.563 -35.895 1.00 68.56 111 PRO A O 1
ATOM 815 N N . LEU A 1 112 ? 8.556 -10.542 -35.040 1.00 62.94 112 LEU A N 1
ATOM 816 C CA . LEU A 1 112 ? 9.526 -11.354 -35.754 1.00 62.94 112 LEU A CA 1
ATOM 817 C C . LEU A 1 112 ? 9.152 -11.249 -37.234 1.00 62.94 112 LEU A C 1
ATOM 819 O O . LEU A 1 112 ? 8.357 -12.030 -37.752 1.00 62.94 112 LEU A O 1
ATOM 823 N N . GLN A 1 113 ? 9.655 -10.208 -37.893 1.00 62.62 113 GLN A N 1
ATOM 824 C CA . GLN A 1 113 ? 9.503 -9.982 -39.311 1.00 62.62 113 GLN A CA 1
ATOM 825 C C . GLN A 1 113 ? 10.323 -11.079 -39.973 1.00 62.62 113 GLN A C 1
ATOM 827 O O . GLN A 1 113 ? 11.528 -10.942 -40.157 1.00 62.62 113 GLN A O 1
ATOM 832 N N . GLY A 1 114 ? 9.665 -12.195 -40.283 1.00 58.00 114 GLY A N 1
ATOM 833 C CA . GLY A 1 114 ? 10.152 -13.074 -41.334 1.00 58.00 114 GLY A CA 1
ATOM 834 C C . GLY A 1 114 ? 10.306 -14.557 -41.046 1.00 58.00 114 GLY A C 1
ATOM 835 O O . GLY A 1 114 ? 10.979 -15.183 -41.849 1.00 58.00 114 GLY A O 1
ATOM 836 N N . HIS A 1 115 ? 9.689 -15.167 -40.027 1.00 53.56 115 HIS A N 1
ATOM 837 C CA . HIS A 1 115 ? 9.541 -16.639 -39.997 1.00 53.56 115 HIS A CA 1
ATOM 838 C C . HIS A 1 115 ? 8.068 -17.057 -39.976 1.00 53.56 115 HIS A C 1
ATOM 840 O O . HIS A 1 115 ? 7.613 -17.823 -39.135 1.00 53.56 115 HIS A O 1
ATOM 846 N N . GLY A 1 116 ? 7.318 -16.550 -40.956 1.00 54.03 116 GLY A N 1
ATOM 847 C CA . GLY A 1 116 ? 6.176 -17.282 -41.477 1.00 54.03 116 GLY A CA 1
ATOM 848 C C . GLY A 1 116 ? 6.680 -18.385 -42.403 1.00 54.03 116 GLY A C 1
ATOM 849 O O . GLY A 1 116 ? 7.022 -18.111 -43.548 1.00 54.03 116 GLY A O 1
ATOM 850 N N . GLN A 1 117 ? 6.676 -19.627 -41.933 1.00 47.06 117 GLN A N 1
ATOM 851 C CA . GLN A 1 117 ? 6.076 -20.692 -42.731 1.00 47.06 117 GLN A CA 1
ATOM 852 C C . GLN A 1 117 ? 5.010 -21.352 -41.867 1.00 47.06 117 GLN A C 1
ATOM 854 O O . GLN A 1 117 ? 5.233 -21.670 -40.702 1.00 47.06 117 GLN A O 1
ATOM 859 N N . GLY A 1 118 ? 3.804 -21.345 -42.423 1.00 55.81 118 GLY A N 1
ATOM 860 C CA . GLY A 1 118 ? 2.564 -21.360 -41.679 1.00 55.81 118 GLY A CA 1
ATOM 861 C C . GLY A 1 118 ? 2.245 -22.683 -41.016 1.00 55.81 118 GLY A C 1
ATOM 862 O O . GLY A 1 118 ? 2.649 -23.744 -41.471 1.00 55.81 118 GLY A O 1
ATOM 863 N N . LEU A 1 119 ? 1.405 -22.583 -39.998 1.00 53.31 119 LEU A N 1
ATOM 864 C CA . LEU A 1 119 ? 0.372 -23.563 -39.729 1.00 53.31 119 LEU A CA 1
ATOM 865 C C . LEU A 1 119 ? -0.884 -22.779 -39.363 1.00 53.31 119 LEU A C 1
ATOM 867 O O . LEU A 1 119 ? -0.835 -21.748 -38.694 1.00 53.31 1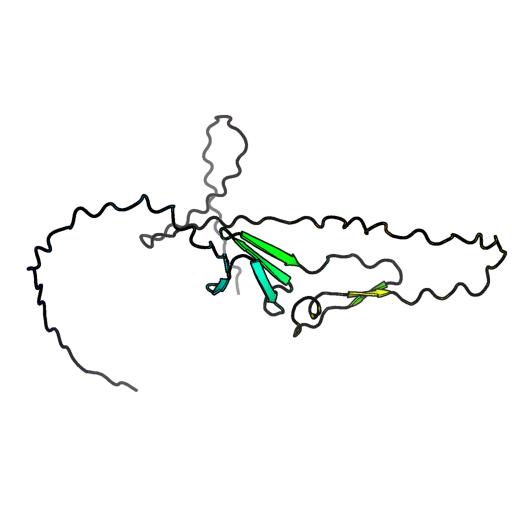19 LEU A O 1
ATOM 871 N N . ALA A 1 120 ? -1.958 -23.215 -39.999 1.00 51.56 120 ALA A N 1
ATOM 872 C CA . ALA A 1 120 ? -3.161 -22.472 -40.275 1.00 51.56 120 ALA A CA 1
ATOM 873 C C . ALA A 1 120 ? -3.882 -21.983 -39.018 1.00 51.56 120 ALA A C 1
ATOM 875 O O . ALA A 1 120 ? -3.865 -22.610 -37.963 1.00 51.56 120 ALA A O 1
ATOM 876 N N . ALA A 1 121 ? -4.582 -20.868 -39.207 1.00 55.66 121 ALA A N 1
ATOM 877 C CA . ALA A 1 121 ? -5.714 -20.491 -38.393 1.00 55.66 121 ALA A CA 1
ATOM 878 C C . ALA A 1 121 ? -6.719 -21.652 -38.354 1.00 55.66 121 ALA A C 1
ATOM 880 O O . ALA A 1 121 ? -7.401 -21.913 -39.342 1.00 55.66 121 ALA A O 1
ATOM 881 N N . GLU A 1 122 ? -6.837 -22.313 -37.208 1.00 46.91 122 GLU A N 1
ATOM 882 C CA . GLU A 1 122 ? -8.112 -22.899 -36.823 1.00 46.91 122 GLU A CA 1
ATOM 883 C C . GLU A 1 122 ? -8.859 -21.868 -35.984 1.00 46.91 122 GLU A C 1
ATOM 885 O O . GLU A 1 122 ? -8.404 -21.402 -34.937 1.00 46.91 122 GLU A O 1
ATOM 890 N N . ALA A 1 123 ? -9.992 -21.452 -36.542 1.00 56.09 123 ALA A N 1
ATOM 891 C CA . ALA A 1 123 ? -10.960 -20.570 -35.934 1.00 56.09 123 ALA A CA 1
ATOM 892 C C . ALA A 1 123 ? -11.432 -21.173 -34.604 1.00 56.09 123 ALA A C 1
ATOM 894 O O . ALA A 1 123 ? -12.218 -22.116 -34.582 1.00 56.09 123 ALA A O 1
ATOM 895 N N . SER A 1 124 ? -10.958 -20.614 -33.492 1.00 51.56 124 SER A N 1
ATOM 896 C CA . SER A 1 124 ? -11.516 -20.906 -32.177 1.00 51.56 124 SER A CA 1
ATOM 897 C C . SER A 1 124 ? -12.699 -19.975 -31.946 1.00 51.56 124 SER A C 1
ATOM 899 O O . SER A 1 124 ? -12.555 -18.795 -31.621 1.00 51.56 124 SER A O 1
ATOM 901 N N . THR A 1 125 ? -13.876 -20.523 -32.224 1.00 45.78 125 THR A N 1
ATOM 902 C CA . THR A 1 125 ? -15.182 -19.978 -31.877 1.00 45.78 125 THR A CA 1
ATOM 903 C C . THR A 1 125 ? -15.198 -19.552 -30.412 1.00 45.78 125 THR A C 1
ATOM 905 O O . THR A 1 125 ? -14.836 -20.314 -29.519 1.00 45.78 125 THR A O 1
ATOM 908 N N . ALA A 1 126 ? -15.631 -18.314 -30.191 1.00 52.09 126 ALA A N 1
ATOM 909 C CA . ALA A 1 126 ? -15.832 -17.715 -28.886 1.00 52.09 126 ALA A CA 1
ATOM 910 C C . ALA A 1 126 ? -16.660 -18.626 -27.961 1.00 52.09 126 ALA A C 1
ATOM 912 O O . ALA A 1 126 ? -17.816 -18.933 -28.251 1.00 52.09 126 ALA A O 1
ATOM 913 N N . ALA A 1 127 ? -16.071 -19.001 -26.826 1.00 50.47 127 ALA A N 1
ATOM 914 C CA . ALA A 1 127 ? -16.806 -19.437 -25.649 1.00 50.47 127 ALA A CA 1
ATOM 915 C C . ALA A 1 127 ? -16.987 -18.220 -24.720 1.00 50.47 127 ALA A C 1
ATOM 917 O O . ALA A 1 127 ? -15.994 -17.551 -24.415 1.00 50.47 127 ALA A O 1
ATOM 918 N N . PRO A 1 128 ? -18.218 -17.893 -24.291 1.00 58.66 128 PRO A N 1
ATOM 919 C CA . PRO A 1 128 ? -18.450 -16.892 -23.261 1.00 58.66 128 PRO A CA 1
ATOM 920 C C . PRO A 1 128 ? -18.126 -17.458 -21.870 1.00 58.66 128 PRO A C 1
ATOM 922 O O . PRO A 1 128 ? -18.259 -18.655 -21.624 1.00 58.66 128 PRO A O 1
ATOM 925 N N . ASP A 1 129 ? -17.729 -16.558 -20.971 1.00 48.41 129 ASP A N 1
ATOM 926 C CA . ASP A 1 129 ? -17.742 -16.727 -19.515 1.00 48.41 129 ASP A CA 1
ATOM 927 C C . ASP A 1 129 ? -16.925 -17.884 -18.917 1.00 48.41 129 ASP A C 1
ATOM 929 O O . ASP A 1 129 ? -17.444 -18.851 -18.366 1.00 48.41 129 ASP A O 1
ATOM 933 N N . ALA A 1 130 ? -15.605 -17.700 -18.881 1.00 49.12 130 ALA A N 1
ATOM 934 C CA . ALA A 1 130 ? -14.799 -18.243 -17.794 1.00 49.12 130 ALA A CA 1
ATOM 935 C C . ALA A 1 130 ? -14.158 -17.073 -17.044 1.00 49.12 130 ALA A C 1
ATOM 937 O O . ALA A 1 130 ? -13.160 -16.496 -17.481 1.00 49.12 130 ALA A O 1
ATOM 938 N N . ALA A 1 131 ? -14.785 -16.699 -15.927 1.00 58.06 131 ALA A N 1
ATOM 939 C CA . ALA A 1 131 ? -14.265 -15.723 -14.983 1.00 58.06 131 ALA A CA 1
ATOM 940 C C . ALA A 1 131 ? -12.790 -16.038 -14.662 1.00 58.06 131 ALA A C 1
ATOM 942 O O . ALA A 1 131 ? -12.464 -17.191 -14.357 1.00 58.06 131 ALA A O 1
ATOM 943 N N . PRO A 1 132 ? -11.878 -15.053 -14.734 1.00 48.56 132 PRO A N 1
ATOM 944 C CA . PRO A 1 132 ? -10.480 -15.293 -14.435 1.00 48.56 132 PRO A CA 1
ATOM 945 C C . PRO A 1 132 ? -10.359 -15.728 -12.976 1.00 48.56 132 PRO A C 1
ATOM 947 O O . PRO A 1 132 ? -10.724 -14.987 -12.063 1.00 48.56 132 PRO A O 1
ATOM 950 N N . ALA A 1 133 ? -9.832 -16.935 -12.770 1.00 52.09 133 ALA A N 1
ATOM 951 C CA . ALA A 1 133 ? -9.399 -17.412 -11.469 1.00 52.09 133 ALA A CA 1
ATOM 952 C C . ALA A 1 133 ? -8.367 -16.419 -10.922 1.00 52.09 133 ALA A C 1
ATOM 954 O O . ALA A 1 133 ? -7.197 -16.412 -11.319 1.00 52.09 133 ALA A O 1
ATOM 955 N N . ALA A 1 134 ? -8.836 -15.528 -10.049 1.00 47.81 134 ALA A N 1
ATOM 956 C CA . ALA A 1 134 ? -8.011 -14.593 -9.318 1.00 47.81 134 ALA A CA 1
ATOM 957 C C . ALA A 1 134 ? -6.995 -15.413 -8.523 1.00 47.81 134 ALA A C 1
ATOM 959 O O . ALA A 1 134 ? -7.332 -16.096 -7.557 1.00 47.81 134 ALA A O 1
ATOM 960 N N . ARG A 1 135 ? -5.738 -15.379 -8.968 1.00 48.41 135 ARG A N 1
ATOM 961 C CA . ARG A 1 135 ? -4.610 -15.874 -8.187 1.00 48.41 135 ARG A CA 1
ATOM 962 C C . ARG A 1 135 ? -4.600 -15.079 -6.889 1.00 48.41 135 ARG A C 1
ATOM 964 O O . ARG A 1 135 ? -4.279 -13.893 -6.904 1.00 48.41 135 ARG A O 1
ATOM 971 N N . ALA A 1 136 ? -5.012 -15.729 -5.805 1.00 45.66 136 ALA A N 1
ATOM 972 C CA . ALA A 1 136 ? -5.002 -15.165 -4.469 1.00 45.66 136 ALA A CA 1
ATOM 973 C C . ALA A 1 136 ? -3.581 -14.681 -4.160 1.00 45.66 136 ALA A C 1
ATOM 975 O O . ALA A 1 136 ? -2.650 -15.477 -4.031 1.00 45.66 136 ALA A O 1
ATOM 976 N N . ALA A 1 137 ? -3.404 -13.362 -4.112 1.00 55.53 137 ALA A N 1
ATOM 977 C CA . ALA A 1 137 ? -2.216 -12.782 -3.516 1.00 55.53 137 ALA A CA 1
ATOM 978 C C . ALA A 1 137 ? -2.202 -13.181 -2.029 1.00 55.53 137 ALA A C 1
ATOM 980 O O . ALA A 1 137 ? -3.272 -13.229 -1.415 1.00 55.53 137 ALA A O 1
ATOM 981 N N . PRO A 1 138 ? -1.034 -13.488 -1.442 1.00 57.62 138 PRO A N 1
ATOM 982 C CA . PRO A 1 138 ? -0.953 -13.793 -0.022 1.00 57.62 138 PRO A CA 1
ATOM 983 C C . PRO A 1 138 ? -1.422 -12.575 0.781 1.00 57.62 138 PRO A C 1
ATOM 985 O O . PRO A 1 138 ? -0.775 -11.529 0.781 1.00 57.62 138 PRO A O 1
ATOM 988 N N . VAL A 1 139 ? -2.571 -12.706 1.445 1.00 57.41 139 VAL A N 1
ATOM 989 C CA . VAL A 1 139 ? -3.046 -11.734 2.430 1.00 57.41 139 VAL A CA 1
ATOM 990 C C . VAL A 1 139 ? -2.215 -11.955 3.689 1.00 57.41 139 VAL A C 1
ATOM 992 O O . VAL A 1 139 ? -2.432 -12.914 4.426 1.00 57.41 139 VAL A O 1
ATOM 995 N N . ILE A 1 140 ? -1.215 -11.103 3.907 1.00 68.06 140 ILE A N 1
ATOM 996 C CA . ILE A 1 140 ? -0.448 -11.096 5.154 1.00 68.06 140 ILE A CA 1
ATOM 997 C C . ILE A 1 140 ? -1.327 -10.414 6.204 1.00 68.06 140 ILE A C 1
ATOM 999 O O . ILE A 1 140 ? -1.490 -9.195 6.178 1.00 68.06 140 ILE A O 1
ATOM 1003 N N . ARG A 1 141 ? -1.924 -11.204 7.100 1.00 55.31 141 ARG A N 1
ATOM 1004 C CA . ARG A 1 141 ? -2.629 -10.691 8.279 1.00 55.31 141 ARG A CA 1
ATOM 1005 C C . ARG A 1 141 ? -1.599 -10.331 9.341 1.00 55.31 141 ARG A C 1
ATOM 1007 O O . ARG A 1 141 ? -0.829 -11.189 9.763 1.00 55.31 141 ARG A O 1
ATOM 1014 N N . VAL A 1 142 ? -1.572 -9.065 9.739 1.00 58.62 142 VAL A N 1
ATOM 1015 C CA . VAL A 1 142 ? -0.733 -8.579 10.835 1.00 58.62 142 VAL A CA 1
ATOM 1016 C C . VAL A 1 142 ? -1.658 -8.285 12.004 1.00 58.62 142 VAL A C 1
ATOM 1018 O O . VAL A 1 142 ? -2.378 -7.294 11.983 1.00 58.62 142 VAL A O 1
ATOM 1021 N N . THR A 1 143 ? -1.649 -9.157 13.006 1.00 54.97 143 THR A N 1
ATOM 1022 C CA . THR A 1 143 ? -2.343 -8.911 14.271 1.00 54.97 143 THR A CA 1
ATOM 1023 C C . THR A 1 143 ? -1.474 -7.976 15.102 1.00 54.97 143 THR A C 1
ATOM 1025 O O . THR A 1 143 ? -0.357 -8.340 15.472 1.00 54.97 143 THR A O 1
ATOM 1028 N N . ILE A 1 144 ? -1.951 -6.762 15.357 1.00 59.50 144 ILE A N 1
ATOM 1029 C CA . ILE A 1 144 ? -1.285 -5.826 16.263 1.00 59.50 144 ILE A CA 1
ATOM 1030 C C . ILE A 1 144 ? -1.932 -6.034 17.629 1.00 59.50 144 ILE A C 1
ATOM 1032 O O . ILE A 1 144 ? -3.093 -5.696 17.822 1.00 59.50 144 ILE A O 1
ATOM 1036 N N . SER A 1 145 ? -1.205 -6.660 18.551 1.00 61.16 145 SER A N 1
ATOM 1037 C CA . SER A 1 145 ? -1.622 -6.733 19.949 1.00 61.16 145 SER A CA 1
ATOM 1038 C C . SER A 1 145 ? -1.226 -5.425 20.627 1.00 61.16 145 SER A C 1
ATOM 1040 O O . SER A 1 145 ? -0.037 -5.111 20.692 1.00 61.16 145 SER A O 1
ATOM 1042 N N . ASP A 1 146 ? -2.205 -4.658 21.101 1.00 48.22 146 ASP A N 1
ATOM 1043 C CA . ASP A 1 146 ? -1.964 -3.437 21.868 1.00 48.22 146 ASP A CA 1
ATOM 1044 C C . ASP A 1 146 ? -1.301 -3.770 23.209 1.00 48.22 146 ASP A C 1
ATOM 1046 O O . ASP A 1 146 ? -1.903 -4.369 24.102 1.00 48.22 146 ASP A O 1
ATOM 1050 N N . THR A 1 147 ? -0.042 -3.366 23.360 1.00 43.69 147 THR A N 1
ATOM 1051 C CA . THR A 1 147 ? 0.638 -3.353 24.654 1.00 43.69 147 THR A CA 1
ATOM 1052 C C . THR A 1 147 ? 0.339 -2.017 25.324 1.00 43.69 147 THR A C 1
ATOM 1054 O O . THR A 1 147 ? 0.933 -0.993 24.990 1.00 43.69 147 THR A O 1
ATOM 1057 N N . THR A 1 148 ? -0.599 -2.001 26.268 1.00 43.59 148 THR A N 1
ATOM 1058 C CA . THR A 1 148 ? -0.817 -0.853 27.158 1.00 43.59 148 THR A CA 1
ATOM 1059 C C . THR A 1 148 ? 0.387 -0.688 28.081 1.00 43.59 148 THR A C 1
ATOM 1061 O O . THR A 1 148 ? 0.574 -1.460 29.019 1.00 43.59 148 THR A O 1
ATOM 1064 N N . THR A 1 149 ? 1.216 0.318 27.805 1.00 43.84 149 THR A N 1
ATOM 1065 C CA . THR A 1 149 ? 2.321 0.723 28.676 1.00 43.84 149 THR A CA 1
ATOM 1066 C C . THR A 1 149 ? 1.775 1.601 29.796 1.00 43.84 149 THR A C 1
ATOM 1068 O O . THR A 1 149 ? 1.426 2.760 29.571 1.00 43.84 149 THR A O 1
ATOM 1071 N N . ASP A 1 150 ? 1.701 1.045 31.003 1.00 37.97 150 ASP A N 1
ATOM 1072 C CA . ASP A 1 150 ? 1.474 1.821 32.217 1.00 37.97 150 ASP A CA 1
ATOM 1073 C C . ASP A 1 150 ? 2.759 2.596 32.545 1.00 37.97 150 ASP A C 1
ATOM 1075 O O . ASP A 1 150 ? 3.850 2.030 32.657 1.00 37.97 150 ASP A O 1
ATOM 1079 N N . ALA A 1 151 ? 2.653 3.920 32.612 1.00 49.41 151 ALA A N 1
ATOM 1080 C CA . ALA A 1 151 ? 3.780 4.812 32.829 1.00 49.41 151 ALA A CA 1
ATOM 1081 C C . ALA A 1 151 ? 4.132 4.838 34.319 1.00 49.41 151 ALA A C 1
ATOM 1083 O O . ALA A 1 151 ? 3.807 5.788 35.027 1.00 49.41 151 ALA A O 1
ATOM 1084 N N . THR A 1 152 ? 4.788 3.795 34.826 1.00 54.12 152 THR A N 1
ATOM 1085 C CA . THR A 1 152 ? 5.459 3.844 36.131 1.00 54.12 152 THR A CA 1
ATOM 1086 C C . THR A 1 152 ? 6.709 2.961 36.110 1.00 54.12 152 THR A C 1
ATOM 1088 O O . THR A 1 152 ? 6.639 1.745 36.247 1.00 54.12 152 THR A O 1
ATOM 1091 N N . THR A 1 153 ? 7.870 3.621 36.041 1.00 46.88 153 THR A N 1
ATOM 1092 C CA . THR A 1 153 ? 9.247 3.094 36.185 1.00 46.88 153 THR A CA 1
ATOM 1093 C C . THR A 1 153 ? 9.877 2.470 34.930 1.00 46.88 153 THR A C 1
ATOM 1095 O O . THR A 1 153 ? 9.490 1.403 34.466 1.00 46.88 153 THR A O 1
ATOM 1098 N N . ASP A 1 154 ? 10.904 3.153 34.411 1.00 43.28 154 ASP A N 1
ATOM 1099 C CA . ASP A 1 154 ? 11.755 2.759 33.284 1.00 43.28 154 ASP A CA 1
ATOM 1100 C C . ASP A 1 154 ? 12.424 1.393 33.502 1.00 43.28 154 ASP A C 1
ATOM 1102 O O . ASP A 1 154 ? 13.470 1.274 34.139 1.00 43.28 154 ASP A O 1
ATOM 1106 N N . THR A 1 155 ? 11.850 0.336 32.935 1.00 44.19 155 THR A N 1
ATOM 1107 C CA . THR A 1 155 ? 12.567 -0.901 32.600 1.00 44.19 155 THR A CA 1
ATOM 1108 C C . THR A 1 155 ? 11.902 -1.502 31.365 1.00 44.19 155 THR A C 1
ATOM 1110 O O . THR A 1 155 ? 10.847 -2.122 31.445 1.00 44.19 155 THR A O 1
ATOM 1113 N N . THR A 1 156 ? 12.489 -1.270 30.188 1.00 40.88 156 THR A N 1
ATOM 1114 C CA . THR A 1 156 ? 12.007 -1.864 28.932 1.00 40.88 156 THR A CA 1
ATOM 1115 C C . THR A 1 156 ? 12.613 -3.258 28.781 1.00 40.88 156 THR A C 1
ATOM 1117 O O . THR A 1 156 ? 13.758 -3.396 28.354 1.00 40.88 156 THR A O 1
ATOM 1120 N N . THR A 1 157 ? 11.850 -4.290 29.133 1.00 42.09 157 THR A N 1
ATOM 1121 C CA . THR A 1 157 ? 12.195 -5.688 28.844 1.00 42.09 157 THR A CA 1
ATOM 1122 C C . THR A 1 157 ? 11.466 -6.121 27.577 1.00 42.09 157 THR A C 1
ATOM 1124 O O . THR A 1 157 ? 10.248 -6.282 27.570 1.00 42.09 157 THR A O 1
ATOM 1127 N N . THR A 1 158 ? 12.207 -6.304 26.486 1.00 42.62 158 THR A N 1
ATOM 1128 C CA . THR A 1 158 ? 11.678 -6.853 25.231 1.00 42.62 158 THR A CA 1
ATOM 1129 C C . THR A 1 158 ? 11.682 -8.378 25.307 1.00 42.62 158 THR A C 1
ATOM 1131 O O . THR A 1 158 ? 12.699 -9.011 25.031 1.00 42.62 158 THR A O 1
ATOM 1134 N N . THR A 1 159 ? 10.553 -8.984 25.665 1.00 43.09 159 THR A N 1
ATOM 1135 C CA . THR A 1 159 ? 10.389 -10.445 25.628 1.00 43.09 159 THR A CA 1
ATOM 1136 C C . THR A 1 159 ? 9.830 -10.856 24.269 1.00 43.09 159 THR A C 1
ATOM 1138 O O . THR A 1 159 ? 8.683 -10.564 23.940 1.00 43.09 159 THR A O 1
ATOM 1141 N N . THR A 1 160 ? 10.648 -11.526 23.458 1.00 46.47 160 THR A N 1
ATOM 1142 C CA . THR A 1 160 ? 10.203 -12.160 22.209 1.00 46.47 160 THR A CA 1
ATOM 1143 C C . THR A 1 160 ? 9.779 -13.590 22.525 1.00 46.47 160 THR A C 1
ATOM 1145 O O . THR A 1 160 ? 10.623 -14.476 22.629 1.00 46.47 160 THR A O 1
ATOM 1148 N N . THR A 1 161 ? 8.482 -13.828 22.706 1.00 39.50 161 THR A N 1
ATOM 1149 C CA . THR A 1 161 ? 7.960 -15.182 22.932 1.00 39.50 161 THR A CA 1
ATOM 1150 C C . THR A 1 161 ? 7.774 -15.883 21.591 1.00 39.50 161 THR A C 1
ATOM 1152 O O . THR A 1 161 ? 6.862 -15.566 20.829 1.00 39.50 161 THR A O 1
ATOM 1155 N N . THR A 1 162 ? 8.646 -16.844 21.296 1.00 46.94 162 THR A N 1
ATOM 1156 C CA . THR A 1 162 ? 8.415 -17.815 20.222 1.00 46.94 162 THR A CA 1
ATOM 1157 C C . THR A 1 162 ? 7.731 -19.012 20.867 1.00 46.94 162 THR A C 1
ATOM 1159 O O . THR A 1 162 ? 8.355 -19.709 21.658 1.00 46.94 162 THR A O 1
ATOM 1162 N N . ASN A 1 163 ? 6.449 -19.234 20.576 1.00 44.56 163 ASN A N 1
ATOM 1163 C CA . ASN A 1 163 ? 5.756 -20.440 21.024 1.00 44.56 163 ASN A CA 1
ATOM 1164 C C . ASN A 1 163 ? 6.299 -21.640 20.235 1.00 44.56 163 ASN A C 1
ATOM 1166 O O . ASN A 1 163 ? 5.835 -21.931 19.132 1.00 44.56 163 ASN A O 1
ATOM 1170 N N . VAL A 1 164 ? 7.303 -22.306 20.798 1.00 46.66 164 VAL A N 1
ATOM 1171 C CA . VAL A 1 164 ? 7.678 -23.682 20.470 1.00 46.66 164 VAL A CA 1
ATOM 1172 C C . VAL A 1 164 ? 7.341 -24.515 21.699 1.00 46.66 164 VAL A C 1
ATOM 1174 O O . VAL A 1 164 ? 7.559 -24.065 22.820 1.00 46.66 164 VAL A O 1
ATOM 1177 N N . GLY A 1 165 ? 6.718 -25.666 21.450 1.00 45.59 165 GLY A N 1
ATOM 1178 C CA . GLY A 1 165 ? 6.175 -26.567 22.457 1.00 45.59 165 GLY A CA 1
ATOM 1179 C C . GLY A 1 165 ? 7.151 -26.910 23.578 1.00 45.59 165 GLY A C 1
ATOM 1180 O O . GLY A 1 165 ? 8.365 -26.913 23.400 1.00 45.59 165 GLY A O 1
ATOM 1181 N N . GLU A 1 166 ? 6.532 -27.159 24.722 1.00 50.25 166 GLU A N 1
ATOM 1182 C CA . GLU A 1 166 ? 7.089 -27.473 26.029 1.00 50.25 166 GLU A CA 1
ATOM 1183 C C . GLU A 1 166 ? 8.130 -28.599 25.979 1.00 50.25 166 GLU A C 1
ATOM 1185 O O . GLU A 1 166 ? 7.791 -29.734 25.668 1.00 50.25 166 GLU A O 1
ATOM 1190 N N . ASP A 1 167 ? 9.362 -28.286 26.375 1.00 42.22 167 ASP A N 1
ATOM 1191 C CA . ASP A 1 167 ? 10.272 -29.218 27.036 1.00 42.22 167 ASP A CA 1
ATOM 1192 C C . ASP A 1 167 ? 11.067 -28.408 28.076 1.00 42.22 167 ASP A C 1
ATOM 1194 O O . ASP A 1 167 ? 11.741 -27.425 27.756 1.00 42.22 167 ASP A O 1
ATOM 1198 N N . GLU A 1 168 ? 10.902 -28.777 29.346 1.00 60.00 168 GLU A N 1
ATOM 1199 C CA . GLU A 1 168 ? 11.642 -28.242 30.487 1.00 60.00 168 GLU A CA 1
ATOM 1200 C C . GLU A 1 168 ? 13.139 -28.552 30.340 1.00 60.00 168 GLU A C 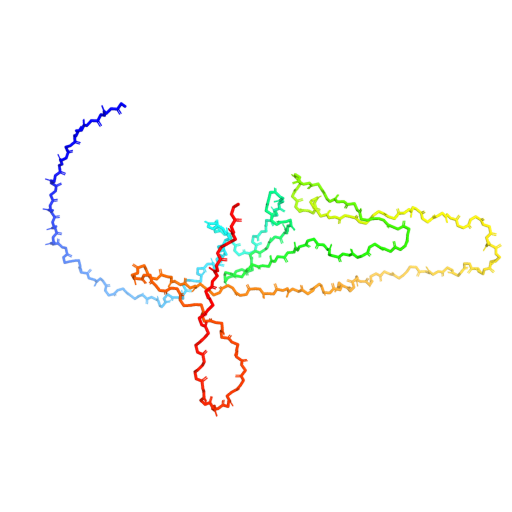1
ATOM 1202 O O . GLU A 1 168 ? 13.524 -29.716 30.401 1.00 60.00 168 GLU A O 1
ATOM 1207 N N . ASP A 1 169 ? 14.000 -27.537 30.237 1.00 46.44 169 ASP A N 1
ATOM 1208 C CA . ASP A 1 169 ? 15.338 -27.623 30.827 1.00 46.44 169 ASP A CA 1
ATOM 1209 C C . ASP A 1 169 ? 15.928 -26.240 31.120 1.00 46.44 169 ASP A C 1
ATOM 1211 O O . ASP A 1 169 ? 15.791 -25.273 30.369 1.00 46.44 169 ASP A O 1
ATOM 1215 N N . SER A 1 170 ? 16.568 -26.164 32.279 1.00 54.25 170 SER A N 1
ATOM 1216 C CA . SER A 1 170 ? 17.106 -24.959 32.895 1.00 54.25 170 SER A CA 1
ATOM 1217 C C . SER A 1 170 ? 18.421 -24.526 32.250 1.00 54.25 170 SER A C 1
ATOM 1219 O O . SER A 1 170 ? 19.369 -25.303 32.222 1.00 54.25 170 SER A O 1
ATOM 1221 N N . SER A 1 171 ? 18.557 -23.258 31.853 1.00 51.78 171 SER A N 1
ATOM 1222 C CA . SER A 1 171 ? 19.813 -22.496 32.015 1.00 51.78 171 SER A CA 1
ATOM 1223 C C . SER A 1 171 ? 19.642 -21.025 31.618 1.00 51.78 171 SER A C 1
ATOM 1225 O O . SER A 1 171 ? 19.445 -20.682 30.456 1.00 51.78 171 SER A O 1
ATOM 1227 N N . GLU A 1 172 ? 19.761 -20.132 32.600 1.00 51.91 172 GLU A N 1
ATOM 1228 C CA . GLU A 1 172 ? 19.886 -18.693 32.375 1.00 51.91 172 GLU A CA 1
ATOM 1229 C C . GLU A 1 172 ? 21.307 -18.365 31.894 1.00 51.91 172 GLU A C 1
ATOM 1231 O O . GLU A 1 172 ? 22.282 -18.542 32.626 1.00 51.91 172 GLU A O 1
ATOM 1236 N N . THR A 1 173 ? 21.444 -17.836 30.678 1.00 45.34 173 THR A N 1
ATOM 1237 C CA . THR A 1 173 ? 22.667 -17.143 30.244 1.00 45.34 173 THR A CA 1
ATOM 1238 C C . THR A 1 173 ? 22.355 -15.681 29.969 1.00 45.34 173 THR A C 1
ATOM 1240 O O . THR A 1 173 ? 21.742 -15.338 28.958 1.00 45.34 173 THR A O 1
ATOM 1243 N N . VAL A 1 174 ? 22.798 -14.812 30.876 1.00 54.28 174 VAL A N 1
ATOM 1244 C CA . VAL A 1 174 ? 22.748 -13.355 30.728 1.00 54.28 174 VAL A CA 1
ATOM 1245 C C . VAL A 1 174 ? 23.904 -12.920 29.824 1.00 54.28 174 VAL A C 1
ATOM 1247 O O . VAL A 1 174 ? 25.066 -12.994 30.217 1.00 54.28 174 VAL A O 1
ATOM 1250 N N . PHE A 1 175 ? 23.597 -12.454 28.613 1.00 46.12 175 PHE A N 1
ATOM 1251 C CA . PHE A 1 175 ? 24.578 -11.822 27.727 1.00 46.12 175 PHE A CA 1
ATOM 1252 C C . PHE A 1 175 ? 24.466 -10.298 27.810 1.00 46.12 175 PHE A C 1
ATOM 1254 O O . PHE A 1 175 ? 23.598 -9.682 27.195 1.00 46.12 175 PHE A O 1
ATOM 1261 N N . THR A 1 176 ? 25.387 -9.677 28.543 1.00 47.62 176 THR A N 1
ATOM 1262 C CA . THR A 1 176 ? 25.554 -8.220 28.576 1.00 47.62 176 THR A CA 1
ATOM 1263 C C . THR A 1 176 ? 26.420 -7.792 27.390 1.00 47.62 176 THR A C 1
ATOM 1265 O O . THR A 1 176 ? 27.637 -7.962 27.411 1.00 47.62 176 THR A O 1
ATOM 1268 N N . SER A 1 177 ? 25.811 -7.250 26.333 1.00 45.69 177 SER A N 1
ATOM 1269 C CA . SER A 1 177 ? 26.556 -6.668 25.207 1.00 45.69 177 SER A CA 1
ATOM 1270 C C . SER A 1 177 ? 26.792 -5.176 25.435 1.00 45.69 177 SER A C 1
ATOM 1272 O O . SER A 1 177 ? 25.900 -4.355 25.238 1.00 45.69 177 SER A O 1
ATOM 1274 N N . THR A 1 178 ? 28.009 -4.820 25.841 1.00 55.84 178 THR A N 1
ATOM 1275 C CA . THR A 1 178 ? 28.480 -3.430 25.920 1.00 55.84 178 THR A CA 1
ATOM 1276 C C . THR A 1 178 ? 28.929 -2.968 24.532 1.00 55.84 178 THR A C 1
ATOM 1278 O O . THR A 1 178 ? 29.939 -3.445 24.019 1.00 55.84 178 THR A O 1
ATOM 1281 N N . MET A 1 179 ? 28.204 -2.030 23.914 1.00 63.34 179 MET A N 1
ATOM 1282 C CA . MET A 1 179 ? 28.665 -1.333 22.706 1.00 63.34 179 MET A CA 1
ATOM 1283 C C . MET A 1 179 ? 29.609 -0.186 23.087 1.00 63.34 179 MET A C 1
ATOM 1285 O O . MET A 1 179 ? 29.208 0.774 23.740 1.00 63.34 179 MET A O 1
ATOM 1289 N N . THR A 1 180 ? 30.867 -0.274 22.655 1.00 61.34 180 THR A N 1
ATOM 1290 C CA . THR A 1 180 ? 31.844 0.822 22.719 1.00 61.34 180 THR A CA 1
ATOM 1291 C C . THR A 1 180 ? 31.708 1.703 21.468 1.00 61.34 180 THR A C 1
ATOM 1293 O O . THR A 1 180 ? 31.766 1.166 20.360 1.00 61.34 180 THR A O 1
ATOM 1296 N N . PRO A 1 181 ? 31.530 3.032 21.593 1.00 62.41 181 PRO A N 1
ATOM 1297 C CA . PRO A 1 181 ? 31.481 3.925 20.437 1.00 62.41 181 PRO A CA 1
ATOM 1298 C C . PRO A 1 181 ? 32.872 4.098 19.789 1.00 62.41 181 PRO A C 1
ATOM 1300 O O . PRO A 1 181 ? 33.884 4.049 20.494 1.00 62.41 181 PRO A O 1
ATOM 1303 N N . PRO A 1 182 ? 32.945 4.305 18.460 1.00 56.66 182 PRO A N 1
ATOM 1304 C CA . PRO A 1 182 ? 34.209 4.485 17.749 1.00 56.66 182 PRO A CA 1
ATOM 1305 C C . PRO A 1 182 ? 34.863 5.848 18.056 1.00 56.66 182 PRO A C 1
ATOM 1307 O O . PRO A 1 182 ? 34.151 6.821 18.320 1.00 56.66 182 PRO A O 1
ATOM 1310 N N . PRO A 1 183 ? 36.207 5.935 18.013 1.00 64.50 183 PRO A N 1
ATOM 1311 C CA . PRO A 1 183 ? 36.929 7.189 18.198 1.00 64.50 183 PRO A CA 1
ATOM 1312 C C . PRO A 1 183 ? 36.751 8.131 16.997 1.00 64.50 183 PRO A C 1
ATOM 1314 O O . PRO A 1 183 ? 36.600 7.681 15.861 1.00 64.50 183 PRO A O 1
ATOM 1317 N N . ILE A 1 184 ? 36.763 9.431 17.305 1.00 69.69 184 ILE A N 1
ATOM 1318 C CA . ILE A 1 184 ? 36.608 10.575 16.390 1.00 69.69 184 ILE A CA 1
ATOM 1319 C C . ILE A 1 184 ? 37.897 10.806 15.599 1.00 69.69 184 ILE A C 1
ATOM 1321 O O . ILE A 1 184 ? 38.976 10.747 16.235 1.00 69.69 184 ILE A O 1
#

pLDDT: mean 70.04, std 21.13, range [37.97, 98.12]